Protein AF-A0A821NYC3-F1 (afdb_monomer_lite)

Radius of gyration: 19.44 Å; chains: 1; bounding box: 76×48×39 Å

pLDDT: mean 92.87, std 12.35, range [40.03, 98.94]

Sequence (214 aa):
MYFLFVLFLLPIRIHGIPVSTILDTDIGTAYDDQVALTYMLSRQDLFDLKLIICSTSNTTARAQIVAKTLSIFKRFDIPIAIGRYINDSNHVYEYRWAEDYSLEKFNNDGGVILLDGEQALFNEMKKASAENIYHYIQIGPATSLGHVLQKQPSLSLYIRVFAMAGSLYNGYENSSTPSKEYNVEYDIQSAQTMFSSDWIHFSLAPLDCTNFMQ

Foldseek 3Di:
DDDDDDDPPDPPPPQPQAAAEEEEDQAQLDCLRVVVLLVLLVPNSHHPQAEYEHDEAQLQLVLLVVLVSCVVSVNLVYEYERDDHDHDPRDSNCSVVRVVGHPVNSVVSVHHYHDHRLVVVLVSLVPFDPVHAYEYEAEAAQVSVLVNCVVPLCSQARYAYEHADFFDQADAPRRRHGDHTHSCVVDVNSVVSVVPGDHPHYHYDYCVNCRVPD

Secondary structure (DSSP, 8-state):
--------------PPPPEEEEEEE-TTSSSHHHHHHHHHHH-TTTEEEEEEEE-SSSHHHHHHHHHHHHHHHT-TTS-EEE------S---TTHHHHTTS-HHHHHHTT--EES-HHHHHHHHHTT-BTTBPEEEEE-S-THHHHHHHHH-GGGGGGEEEEE----SS--STT-SS----HHHHTTHHHHHHHHTS--SEEEE--HHHHTTT-

Structure (mmCIF, N/CA/C/O backbone):
data_AF-A0A821NYC3-F1
#
_entry.id   AF-A0A821NYC3-F1
#
loop_
_atom_site.group_PDB
_atom_site.id
_atom_site.type_symbol
_atom_site.label_atom_id
_atom_site.label_alt_id
_atom_site.label_comp_id
_atom_site.label_asym_id
_atom_site.label_entity_id
_atom_site.label_seq_id
_atom_site.pdbx_PDB_ins_code
_atom_site.Cartn_x
_atom_site.Cartn_y
_atom_site.Cartn_z
_atom_site.occupancy
_atom_site.B_iso_or_equiv
_atom_site.auth_seq_id
_atom_site.auth_comp_id
_atom_site.auth_asym_id
_atom_site.auth_atom_id
_atom_site.pdbx_PDB_model_num
ATOM 1 N N . MET A 1 1 ? -59.109 -29.894 4.040 1.00 42.38 1 MET A N 1
ATOM 2 C CA . MET A 1 1 ? -58.455 -28.570 3.988 1.00 42.38 1 MET A CA 1
ATOM 3 C C . MET A 1 1 ? -56.960 -28.803 4.174 1.00 42.38 1 MET A C 1
ATOM 5 O O . MET A 1 1 ? -56.535 -29.006 5.300 1.00 42.38 1 MET A O 1
ATOM 9 N N . TYR A 1 2 ? -56.197 -28.933 3.084 1.00 40.03 2 TYR A N 1
ATOM 10 C CA . TYR A 1 2 ? -54.752 -29.203 3.138 1.00 40.03 2 TYR A CA 1
ATOM 11 C C . TYR A 1 2 ? -53.992 -27.882 3.001 1.00 40.03 2 TYR A C 1
ATOM 13 O O . TYR A 1 2 ? -54.092 -27.219 1.972 1.00 40.03 2 TYR A O 1
ATOM 21 N N . PHE A 1 3 ? -53.269 -27.494 4.051 1.00 47.75 3 PHE A N 1
ATOM 22 C CA . PHE A 1 3 ? -52.331 -26.374 4.018 1.00 47.75 3 PHE A CA 1
ATOM 23 C C . PHE A 1 3 ? -51.017 -26.855 3.395 1.00 47.75 3 PHE A C 1
ATOM 25 O O . PHE A 1 3 ? -50.346 -27.724 3.950 1.00 47.75 3 PHE A O 1
ATOM 32 N N . LEU A 1 4 ? -50.664 -26.304 2.235 1.00 50.09 4 LEU A N 1
ATOM 33 C CA . LEU A 1 4 ? -49.372 -26.526 1.595 1.00 50.09 4 LEU A CA 1
ATOM 34 C C . LEU A 1 4 ? -48.353 -25.571 2.239 1.00 50.09 4 LEU A C 1
ATOM 36 O O . LEU A 1 4 ? -48.408 -24.363 2.023 1.00 50.09 4 LEU A O 1
ATOM 40 N N . PHE A 1 5 ? -47.446 -26.102 3.059 1.00 48.75 5 PHE A N 1
ATOM 41 C CA . PHE A 1 5 ? -46.310 -25.346 3.589 1.00 48.75 5 PHE A CA 1
ATOM 42 C C . PHE A 1 5 ? -45.229 -25.274 2.505 1.00 48.75 5 PHE A C 1
ATOM 44 O O . PHE A 1 5 ? -44.544 -26.258 2.232 1.00 48.75 5 PHE A O 1
ATOM 51 N N . VAL A 1 6 ? -45.091 -24.118 1.858 1.00 53.75 6 VAL A N 1
ATOM 52 C CA . VAL A 1 6 ? -43.979 -23.854 0.937 1.00 53.75 6 VAL A CA 1
ATOM 53 C C . VAL A 1 6 ? -42.787 -23.399 1.775 1.00 53.75 6 VAL A C 1
ATOM 55 O O . VAL A 1 6 ? -42.750 -22.265 2.251 1.00 53.75 6 VAL A O 1
ATOM 58 N N . LEU A 1 7 ? -41.818 -24.293 1.986 1.00 50.31 7 LEU A N 1
ATOM 59 C CA . LEU A 1 7 ? -40.513 -23.917 2.525 1.00 50.31 7 LEU A CA 1
ATOM 60 C C . LEU A 1 7 ? -39.760 -23.110 1.458 1.00 50.31 7 LEU A C 1
ATOM 62 O O . LEU A 1 7 ? -39.297 -23.660 0.460 1.00 50.31 7 LEU A O 1
ATOM 66 N N . PHE A 1 8 ? -39.614 -21.805 1.680 1.00 53.78 8 PHE A N 1
ATOM 67 C CA . PHE A 1 8 ? -38.639 -20.998 0.955 1.00 53.78 8 PHE A CA 1
ATOM 68 C C . PHE A 1 8 ? -37.237 -21.373 1.444 1.00 53.78 8 PHE A C 1
ATOM 70 O O . PHE A 1 8 ? -36.788 -20.927 2.498 1.00 53.78 8 PHE A O 1
ATOM 77 N N . LEU A 1 9 ? -36.538 -22.209 0.676 1.00 55.59 9 LEU A N 1
ATOM 78 C CA . LEU A 1 9 ? -35.095 -22.387 0.808 1.00 55.59 9 LEU A CA 1
ATOM 79 C C . LEU A 1 9 ? -34.414 -21.108 0.305 1.00 55.59 9 LEU A C 1
ATOM 81 O O . LEU A 1 9 ? -34.134 -20.963 -0.884 1.00 55.59 9 LEU A O 1
ATOM 85 N N . LEU A 1 10 ? -34.185 -20.154 1.208 1.00 54.81 10 LEU A N 1
ATOM 86 C CA . LEU A 1 10 ? -33.273 -19.044 0.947 1.00 54.81 10 LEU A CA 1
ATOM 87 C C . LEU A 1 10 ? -31.861 -19.629 0.798 1.00 54.81 10 LEU A C 1
ATOM 89 O O . LEU A 1 10 ? -31.407 -20.330 1.706 1.00 54.81 10 LEU A O 1
ATOM 93 N N . PRO A 1 11 ? -31.152 -19.377 -0.315 1.00 53.50 11 PRO A N 1
ATOM 94 C CA . PRO A 1 11 ? -29.777 -19.819 -0.454 1.00 53.50 11 PRO A CA 1
ATOM 95 C C . PRO A 1 11 ? -28.932 -19.064 0.572 1.00 53.50 11 PRO A C 1
ATOM 97 O O . PRO A 1 11 ? -28.632 -17.881 0.407 1.00 53.50 11 PRO A O 1
ATOM 100 N N . ILE A 1 12 ? -28.557 -19.747 1.652 1.00 55.25 12 ILE A N 1
ATOM 101 C CA . ILE A 1 12 ? -27.579 -19.242 2.610 1.00 55.25 12 ILE A CA 1
ATOM 102 C C . ILE A 1 12 ? -26.236 -19.279 1.887 1.00 55.25 12 ILE A C 1
ATOM 104 O O . ILE A 1 12 ? -25.602 -20.328 1.775 1.00 55.25 12 ILE A O 1
ATOM 108 N N . ARG A 1 13 ? -25.807 -18.137 1.345 1.00 56.66 13 ARG A N 1
ATOM 109 C CA . ARG A 1 13 ? -24.425 -17.996 0.897 1.00 56.66 13 ARG A CA 1
ATOM 110 C C . ARG A 1 13 ? -23.547 -17.878 2.138 1.00 56.66 13 ARG A C 1
ATOM 112 O O . ARG A 1 13 ? -23.448 -16.807 2.730 1.00 56.66 13 ARG A O 1
ATOM 119 N N . ILE A 1 14 ? -22.943 -18.995 2.532 1.00 54.56 14 ILE A N 1
ATOM 120 C CA . ILE A 1 14 ? -21.866 -19.025 3.520 1.00 54.56 14 ILE A CA 1
ATOM 121 C C . ILE A 1 14 ? -20.651 -18.386 2.842 1.00 54.56 14 ILE A C 1
ATOM 123 O O . ILE A 1 14 ? -19.912 -19.056 2.126 1.00 54.56 14 ILE A O 1
ATOM 127 N N . HIS A 1 15 ? -20.487 -17.076 2.994 1.00 58.59 15 HIS A N 1
ATOM 128 C CA . HIS A 1 15 ? -19.212 -16.437 2.687 1.00 58.59 15 HIS A CA 1
ATOM 129 C C . HIS A 1 15 ? -18.315 -16.614 3.913 1.00 58.59 15 HIS A C 1
ATOM 131 O O . HIS A 1 15 ? -18.788 -16.506 5.048 1.00 58.59 15 HIS A O 1
ATOM 137 N N . GLY A 1 16 ? -17.041 -16.940 3.688 1.00 70.06 16 GLY A N 1
ATOM 138 C CA . GLY A 1 16 ? -16.049 -16.887 4.759 1.00 70.06 16 GLY A CA 1
ATOM 139 C C . GLY A 1 16 ? -15.990 -15.478 5.352 1.00 70.06 16 GLY A C 1
ATOM 140 O O . GLY A 1 16 ? -16.404 -14.514 4.710 1.00 70.06 16 GLY A O 1
ATOM 141 N N . ILE A 1 17 ? -15.495 -15.359 6.583 1.00 85.31 17 ILE A N 1
ATOM 142 C CA . ILE A 1 17 ? -15.210 -14.043 7.163 1.00 85.31 17 ILE A CA 1
ATOM 143 C C . ILE A 1 17 ? -14.191 -13.349 6.238 1.00 85.31 17 ILE A C 1
ATOM 145 O O . ILE A 1 17 ? -13.188 -13.990 5.901 1.00 85.31 17 ILE A O 1
ATOM 149 N N . PRO A 1 18 ? -14.441 -12.098 5.800 1.00 93.50 18 PRO A N 1
ATOM 150 C CA . PRO A 1 18 ? -13.490 -11.352 4.984 1.00 93.50 18 PRO A CA 1
ATOM 151 C C . PRO A 1 18 ? -12.112 -11.301 5.651 1.00 93.50 18 PRO A C 1
ATOM 153 O O . PRO A 1 18 ? -12.003 -11.229 6.875 1.00 93.50 18 PRO A O 1
ATOM 156 N N . VAL A 1 19 ? -11.047 -11.363 4.856 1.00 95.12 19 VAL A N 1
ATOM 157 C CA . VAL A 1 19 ? -9.680 -11.433 5.379 1.00 95.12 19 VAL A CA 1
ATOM 158 C C . VAL A 1 19 ? -9.156 -10.045 5.738 1.00 95.12 19 VAL A C 1
ATOM 160 O O . VAL A 1 19 ? -9.227 -9.118 4.925 1.00 95.12 19 VAL A O 1
ATOM 163 N N . SER A 1 20 ? -8.587 -9.912 6.939 1.00 98.25 20 SER A N 1
ATOM 164 C CA . SER A 1 20 ? -7.869 -8.706 7.370 1.00 98.25 20 SER A CA 1
ATOM 165 C C . SER A 1 20 ? -6.746 -8.407 6.380 1.00 98.25 20 SER A C 1
ATOM 167 O O . SER A 1 20 ? -5.838 -9.221 6.217 1.00 98.25 20 SER A O 1
ATOM 169 N N . THR A 1 21 ? -6.820 -7.269 5.692 1.00 98.69 21 THR A N 1
ATOM 170 C CA . THR A 1 21 ? -5.932 -6.954 4.567 1.00 98.69 21 THR A CA 1
ATOM 171 C C . THR A 1 21 ? -5.278 -5.587 4.727 1.00 98.69 21 THR A C 1
ATOM 173 O O . THR A 1 21 ? -5.957 -4.600 5.008 1.00 98.69 21 THR A O 1
ATOM 176 N N . ILE A 1 22 ? -3.968 -5.524 4.503 1.00 98.88 22 ILE A N 1
ATOM 177 C CA . ILE A 1 22 ? -3.210 -4.286 4.307 1.00 98.88 22 ILE A CA 1
ATOM 178 C C . ILE A 1 22 ? -2.857 -4.190 2.824 1.00 98.88 22 ILE A C 1
ATOM 180 O O . ILE A 1 22 ? -2.382 -5.166 2.244 1.00 98.88 22 ILE A O 1
ATOM 184 N N . LEU A 1 23 ? -3.092 -3.025 2.227 1.00 98.88 23 LEU A N 1
ATOM 185 C CA . LEU A 1 23 ? -2.673 -2.708 0.863 1.00 98.88 23 LEU A CA 1
ATOM 186 C C . LEU A 1 23 ? -1.481 -1.745 0.907 1.00 98.88 23 LEU A C 1
ATOM 188 O O . LEU A 1 23 ? -1.614 -0.662 1.473 1.00 98.88 23 LEU A O 1
ATOM 192 N N . ASP A 1 24 ? -0.356 -2.124 0.306 1.00 98.69 24 ASP A N 1
ATOM 193 C C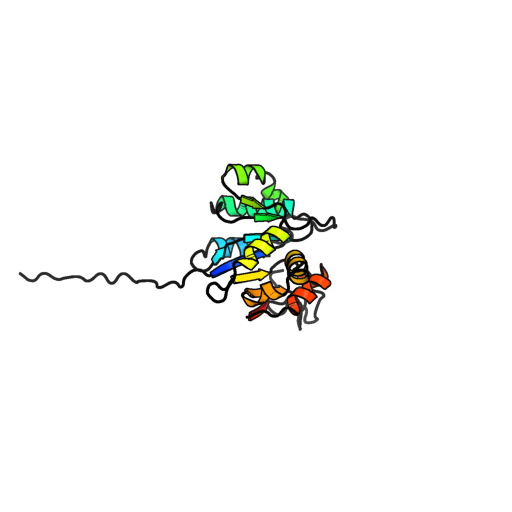A . ASP A 1 24 ? 0.814 -1.268 0.069 1.00 98.69 24 ASP A CA 1
ATOM 194 C C . ASP A 1 24 ? 0.928 -0.969 -1.425 1.00 98.69 24 ASP A C 1
ATOM 196 O O . ASP A 1 24 ? 1.073 -1.881 -2.244 1.00 98.69 24 ASP A O 1
ATOM 200 N N . THR A 1 25 ? 0.784 0.304 -1.774 1.00 98.50 25 THR A N 1
ATOM 201 C CA . THR A 1 25 ? 0.515 0.763 -3.139 1.00 98.50 25 THR A CA 1
ATOM 202 C C . THR A 1 25 ? 1.316 2.016 -3.458 1.00 98.50 25 THR A C 1
ATOM 204 O O . THR A 1 25 ? 1.479 2.898 -2.608 1.00 98.50 25 THR A O 1
ATOM 207 N N . ASP A 1 26 ? 1.774 2.126 -4.702 1.00 96.75 26 ASP A N 1
ATOM 208 C CA . ASP A 1 26 ? 2.298 3.362 -5.274 1.00 96.75 26 ASP A CA 1
ATOM 209 C C . ASP A 1 26 ? 1.339 3.901 -6.348 1.00 96.75 26 ASP A C 1
ATOM 211 O O . ASP A 1 26 ? 1.732 4.369 -7.417 1.00 96.75 26 ASP A O 1
ATOM 215 N N . ILE A 1 27 ? 0.044 3.906 -6.017 1.00 97.50 27 ILE A N 1
ATOM 216 C CA . ILE A 1 27 ? -1.033 4.378 -6.888 1.00 97.50 27 ILE A CA 1
ATOM 217 C C . ILE A 1 27 ? -0.733 5.732 -7.531 1.00 97.50 27 ILE A C 1
ATOM 219 O O . ILE A 1 27 ? -0.201 6.656 -6.903 1.00 97.50 27 ILE A O 1
ATOM 223 N N . GLY A 1 28 ? -1.111 5.859 -8.798 1.00 95.06 28 GLY A N 1
ATOM 224 C CA . GLY A 1 28 ? -1.092 7.115 -9.530 1.00 95.06 28 GLY A CA 1
ATOM 225 C C . GLY A 1 28 ? 0.068 7.305 -10.497 1.00 95.06 28 GLY A C 1
ATOM 226 O O . GLY A 1 28 ? 0.067 8.307 -11.214 1.00 95.06 28 GLY A O 1
ATOM 227 N N . THR A 1 29 ? 1.029 6.377 -10.544 1.00 91.94 29 THR A N 1
ATOM 228 C CA . THR A 1 29 ? 2.033 6.315 -11.625 1.00 91.94 29 THR A CA 1
ATOM 229 C C . THR A 1 29 ? 1.433 5.646 -12.867 1.00 91.94 29 THR A C 1
ATOM 231 O O . THR A 1 29 ? 1.532 6.170 -13.971 1.00 91.94 29 THR A O 1
ATOM 234 N N . ALA A 1 30 ? 0.766 4.513 -12.675 1.00 90.12 30 ALA A N 1
ATOM 235 C CA . ALA A 1 30 ? -0.006 3.803 -13.683 1.00 90.12 30 ALA A CA 1
ATOM 236 C C . ALA A 1 30 ? -1.378 3.422 -13.100 1.00 90.12 30 ALA A C 1
ATOM 238 O O . ALA A 1 30 ? -1.663 3.684 -11.928 1.00 90.12 30 ALA A O 1
ATOM 239 N N . TYR A 1 31 ? -2.239 2.856 -13.946 1.00 90.94 31 TYR A N 1
ATOM 240 C CA . TYR A 1 31 ? -3.651 2.616 -13.633 1.00 90.94 31 TYR A CA 1
ATOM 241 C C . TYR A 1 31 ? -3.915 1.298 -12.892 1.00 90.94 31 TYR A C 1
ATOM 243 O O . TYR A 1 31 ? -5.032 1.066 -12.420 1.00 90.94 31 TYR A O 1
ATOM 251 N N . ASP A 1 32 ? -2.930 0.409 -12.827 1.00 94.12 32 ASP A N 1
ATOM 252 C CA . ASP A 1 32 ? -3.037 -0.937 -12.270 1.00 94.12 32 ASP A CA 1
ATOM 253 C C . ASP A 1 32 ? -3.417 -0.918 -10.784 1.00 94.12 32 ASP A C 1
ATOM 255 O O . ASP A 1 32 ? -4.379 -1.586 -10.387 1.00 94.12 32 ASP A O 1
ATOM 259 N N . ASP A 1 33 ? -2.777 -0.061 -9.991 1.00 96.81 33 ASP A N 1
ATOM 260 C CA . ASP A 1 33 ? -3.077 0.111 -8.565 1.00 96.81 33 ASP A CA 1
ATOM 261 C C . ASP A 1 33 ? -4.491 0.662 -8.319 1.00 96.81 33 ASP A C 1
ATOM 263 O O . ASP A 1 33 ? -5.200 0.231 -7.401 1.00 96.81 33 ASP A O 1
ATOM 267 N N . GLN A 1 34 ? -4.958 1.570 -9.181 1.00 96.31 34 GLN A N 1
ATOM 268 C CA . GLN A 1 34 ? -6.320 2.106 -9.129 1.00 96.31 34 GLN A CA 1
ATOM 269 C C . GLN A 1 34 ? -7.360 1.017 -9.447 1.00 96.31 34 GLN A C 1
ATOM 271 O O . GLN A 1 34 ? -8.412 0.941 -8.796 1.00 96.31 34 GLN A O 1
ATOM 276 N N . VAL A 1 35 ? -7.072 0.130 -10.405 1.00 96.25 35 VAL A N 1
ATOM 277 C CA . VAL A 1 35 ? -7.916 -1.038 -10.714 1.00 96.25 35 VAL A CA 1
ATOM 278 C C . VAL A 1 35 ? -7.915 -2.037 -9.553 1.00 96.25 35 VAL A C 1
ATOM 280 O O . VAL A 1 35 ? -8.982 -2.513 -9.158 1.00 96.25 35 VAL A O 1
ATOM 283 N N . ALA A 1 36 ? -6.756 -2.317 -8.955 1.00 97.38 36 ALA A N 1
ATOM 284 C CA . ALA A 1 36 ? -6.645 -3.216 -7.810 1.00 97.38 36 ALA A CA 1
ATOM 285 C C . ALA A 1 36 ? -7.444 -2.699 -6.602 1.00 97.38 36 ALA A C 1
ATOM 287 O O . ALA A 1 36 ? -8.291 -3.421 -6.064 1.00 97.38 36 ALA A O 1
ATOM 288 N N . LEU A 1 37 ? -7.256 -1.431 -6.220 1.00 98.56 37 LEU A N 1
ATOM 289 C CA . LEU A 1 37 ? -7.978 -0.816 -5.105 1.00 98.56 37 LEU A CA 1
ATOM 290 C C . LEU A 1 37 ? -9.494 -0.826 -5.341 1.00 98.56 37 LEU A C 1
ATOM 292 O O . LEU A 1 37 ? -10.261 -1.217 -4.459 1.00 98.56 37 LEU A O 1
ATOM 296 N N . THR A 1 38 ? -9.954 -0.441 -6.534 1.00 98.06 38 THR A N 1
ATOM 297 C CA . THR A 1 38 ? -11.395 -0.436 -6.845 1.00 98.06 38 THR A CA 1
ATOM 298 C C . THR A 1 38 ? -11.999 -1.841 -6.833 1.00 98.06 38 THR A C 1
ATOM 300 O O . THR A 1 38 ? -13.105 -2.021 -6.311 1.00 98.06 38 THR A O 1
ATOM 303 N N . TYR A 1 39 ? -11.268 -2.858 -7.303 1.00 98.00 39 TYR A N 1
ATOM 304 C CA . TYR A 1 39 ? -11.681 -4.254 -7.169 1.00 98.00 39 TYR A CA 1
ATOM 305 C C . TYR A 1 39 ? -11.821 -4.661 -5.697 1.00 98.00 39 TYR A C 1
ATOM 307 O O . TYR A 1 39 ? -12.867 -5.191 -5.311 1.00 98.00 39 TYR A O 1
ATOM 315 N N . MET A 1 40 ? -10.833 -4.354 -4.853 1.00 98.31 40 MET A N 1
ATOM 316 C CA . MET A 1 40 ? -10.886 -4.671 -3.421 1.00 98.31 40 MET A CA 1
ATOM 317 C C . MET A 1 40 ? -12.068 -3.992 -2.718 1.00 98.31 40 MET A C 1
ATOM 319 O O . MET A 1 40 ? -12.794 -4.643 -1.966 1.00 98.31 40 MET A O 1
ATOM 323 N N . LEU A 1 41 ? -12.332 -2.716 -3.017 1.00 98.25 41 LEU A N 1
ATOM 324 C CA . LEU A 1 41 ? -13.468 -1.968 -2.460 1.00 98.25 41 LEU A CA 1
ATOM 325 C C . LEU A 1 41 ? -14.830 -2.526 -2.901 1.00 98.25 41 LEU A C 1
ATOM 327 O O . LEU A 1 41 ? -15.810 -2.425 -2.154 1.00 98.25 41 LEU A O 1
ATOM 331 N N . SER A 1 42 ? -14.893 -3.139 -4.087 1.00 97.38 42 SER A N 1
ATOM 332 C CA . SER A 1 42 ? -16.087 -3.831 -4.587 1.00 97.38 42 SER A CA 1
ATOM 333 C C . SER A 1 42 ? -16.296 -5.222 -3.970 1.00 97.38 42 SER A C 1
ATOM 335 O O . SER A 1 42 ? -17.406 -5.752 -4.016 1.00 97.38 42 SER A O 1
ATOM 337 N N . ARG A 1 43 ? -15.252 -5.809 -3.369 1.00 96.31 43 ARG A N 1
ATOM 338 C CA . ARG A 1 43 ? -15.228 -7.177 -2.826 1.00 96.31 43 ARG A CA 1
ATOM 339 C C . ARG A 1 43 ? -15.063 -7.197 -1.310 1.00 96.31 43 ARG A C 1
ATOM 341 O O . ARG A 1 43 ? -14.185 -7.863 -0.770 1.00 96.31 43 ARG A O 1
ATOM 348 N N . GLN A 1 44 ? -15.952 -6.497 -0.611 1.00 94.25 44 GLN A N 1
ATOM 349 C CA . GLN A 1 44 ? -15.993 -6.466 0.862 1.00 94.25 44 GLN A CA 1
ATOM 350 C C . GLN A 1 44 ? -16.364 -7.823 1.478 1.00 94.25 44 GLN A C 1
ATOM 352 O O . GLN A 1 44 ? -16.142 -8.054 2.659 1.00 94.25 44 GLN A O 1
ATOM 357 N N . ASP A 1 45 ? -16.914 -8.734 0.672 1.00 94.38 45 ASP A N 1
ATOM 358 C CA . ASP A 1 45 ? -17.107 -10.140 1.025 1.00 94.38 45 ASP A CA 1
ATOM 359 C C . ASP A 1 45 ? -15.786 -10.924 1.098 1.00 94.38 45 ASP A C 1
ATOM 361 O O . ASP A 1 45 ? -15.752 -11.998 1.693 1.00 94.38 45 ASP A O 1
ATOM 365 N N . LEU A 1 46 ? -14.710 -10.402 0.499 1.00 95.25 46 LEU A N 1
ATOM 366 C CA . LEU A 1 46 ? -13.374 -10.991 0.538 1.00 95.25 46 LEU A CA 1
ATOM 367 C C . LEU A 1 46 ? -12.405 -10.184 1.392 1.00 95.25 46 LEU A C 1
ATOM 369 O O . LEU A 1 46 ? -11.670 -10.781 2.168 1.00 95.25 46 LEU A O 1
ATOM 373 N N . PHE A 1 47 ? -12.381 -8.859 1.246 1.00 97.38 47 PHE A N 1
ATOM 374 C CA . PHE A 1 47 ? -11.355 -8.008 1.843 1.00 97.38 47 PHE A CA 1
ATOM 375 C C . PHE A 1 47 ? -11.923 -7.142 2.962 1.00 97.38 47 PHE A C 1
ATOM 377 O O . PHE A 1 47 ? -12.763 -6.268 2.739 1.00 97.38 47 PHE A O 1
ATOM 384 N N . ASP A 1 48 ? -11.382 -7.333 4.159 1.00 97.94 48 ASP A N 1
ATOM 385 C CA . ASP A 1 48 ? -11.509 -6.404 5.274 1.00 97.94 48 ASP A CA 1
ATOM 386 C C . ASP A 1 48 ? -10.265 -5.509 5.292 1.00 97.94 48 ASP A C 1
ATOM 388 O O . ASP A 1 48 ? -9.253 -5.826 5.920 1.00 97.94 48 ASP A O 1
ATOM 392 N N . LEU A 1 49 ? -10.304 -4.430 4.507 1.00 98.56 49 LEU A N 1
ATOM 393 C CA . LEU A 1 49 ? -9.207 -3.469 4.396 1.00 98.56 49 LEU A CA 1
ATOM 394 C C . LEU A 1 49 ? -8.983 -2.749 5.732 1.00 98.56 49 LEU A C 1
ATOM 396 O O . LEU A 1 49 ? -9.790 -1.919 6.145 1.00 98.56 49 LEU A O 1
ATOM 400 N N . LYS A 1 50 ? -7.861 -3.058 6.384 1.00 98.75 50 LYS A N 1
ATOM 401 C CA . LYS A 1 50 ? -7.460 -2.502 7.681 1.00 98.75 50 LYS A CA 1
ATOM 402 C C . LYS A 1 50 ? -6.608 -1.247 7.568 1.00 98.75 50 LYS A C 1
ATOM 404 O O . LYS A 1 50 ? -6.638 -0.411 8.465 1.00 98.75 50 LYS A O 1
ATOM 409 N N . LEU A 1 51 ? -5.838 -1.141 6.489 1.00 98.88 51 LEU A N 1
ATOM 410 C CA . LEU A 1 51 ? -4.943 -0.024 6.215 1.00 98.88 51 LEU A CA 1
ATOM 411 C C . LEU A 1 51 ? -4.595 -0.002 4.725 1.00 98.88 51 LEU A C 1
ATOM 413 O O . LEU A 1 51 ? -4.329 -1.052 4.138 1.00 98.88 51 LEU A O 1
ATOM 417 N N . ILE A 1 52 ? -4.546 1.193 4.142 1.00 98.94 52 ILE A N 1
ATOM 418 C CA . ILE A 1 52 ? -3.895 1.431 2.851 1.00 98.94 52 ILE A CA 1
ATOM 419 C C . ILE A 1 52 ? -2.676 2.305 3.118 1.00 98.94 52 ILE A C 1
ATOM 421 O O . ILE A 1 52 ? -2.828 3.417 3.621 1.00 98.94 52 ILE A O 1
ATOM 425 N N . ILE A 1 53 ? -1.478 1.821 2.808 1.00 98.75 53 ILE A N 1
ATOM 426 C CA . ILE A 1 53 ? -0.248 2.607 2.881 1.00 98.75 53 ILE A CA 1
ATOM 427 C C . ILE A 1 53 ? 0.188 3.025 1.479 1.00 98.75 53 ILE A C 1
ATOM 429 O O . ILE A 1 53 ? 0.291 2.204 0.574 1.00 98.75 53 ILE A O 1
ATOM 433 N N . CYS A 1 54 ? 0.408 4.328 1.311 1.00 98.31 54 CYS A N 1
ATOM 434 C CA . CYS A 1 54 ? 0.925 4.910 0.079 1.00 98.31 54 CYS A CA 1
ATOM 435 C C . CYS A 1 54 ? 2.447 4.997 0.167 1.00 98.31 54 CYS A C 1
ATOM 437 O O . CYS A 1 54 ? 2.968 5.740 1.006 1.00 98.31 54 CYS A O 1
ATOM 439 N N . SER A 1 55 ? 3.144 4.273 -0.698 1.00 93.75 55 SER A N 1
ATOM 440 C CA . SER A 1 55 ? 4.603 4.192 -0.719 1.00 93.75 55 SER A CA 1
ATOM 441 C C . SER A 1 55 ? 5.197 4.966 -1.900 1.00 93.75 55 SER A C 1
ATOM 443 O O . SER A 1 55 ? 4.536 5.179 -2.913 1.00 93.75 55 SER A O 1
ATOM 445 N N . THR A 1 56 ? 6.451 5.395 -1.709 1.00 92.56 56 THR A N 1
ATOM 446 C CA . THR A 1 56 ? 7.367 5.994 -2.699 1.00 92.56 56 THR A CA 1
ATOM 447 C C . THR A 1 56 ? 6.944 7.299 -3.385 1.00 92.56 56 THR A C 1
ATOM 449 O O . THR A 1 56 ? 5.776 7.690 -3.430 1.00 92.56 56 THR A O 1
ATOM 452 N N . SER A 1 57 ? 7.944 8.013 -3.913 1.00 94.06 57 SER A N 1
ATOM 453 C CA . SER A 1 57 ? 7.785 9.299 -4.606 1.00 94.06 57 SER A CA 1
ATOM 454 C C . SER A 1 57 ? 6.938 10.305 -3.793 1.00 94.06 57 SER A C 1
ATOM 456 O O . SER A 1 57 ? 7.150 10.478 -2.587 1.00 94.06 57 SER A O 1
ATOM 458 N N . ASN A 1 58 ? 5.962 10.976 -4.417 1.00 96.44 58 ASN A N 1
ATOM 459 C CA . ASN A 1 58 ? 5.059 11.909 -3.741 1.00 96.44 58 ASN A CA 1
ATOM 460 C C . ASN A 1 58 ? 3.892 11.188 -3.040 1.00 96.44 58 ASN A C 1
ATOM 462 O O . ASN A 1 58 ? 2.752 11.216 -3.506 1.00 96.44 58 ASN A O 1
ATOM 466 N N . THR A 1 59 ? 4.170 10.578 -1.889 1.00 97.19 59 THR A N 1
ATOM 467 C CA . THR A 1 59 ? 3.189 9.808 -1.102 1.00 97.19 59 THR A CA 1
ATOM 468 C C . THR A 1 59 ? 1.965 10.616 -0.664 1.00 97.19 59 THR A C 1
ATOM 470 O O . THR A 1 59 ? 0.879 10.052 -0.548 1.00 97.19 59 THR A O 1
ATOM 473 N N . THR A 1 60 ? 2.085 11.935 -0.484 1.00 97.12 60 THR A N 1
ATOM 474 C CA . THR A 1 60 ? 0.940 12.816 -0.196 1.00 97.12 60 THR A CA 1
ATOM 475 C C . THR A 1 60 ? -0.027 12.882 -1.379 1.00 97.12 60 THR A C 1
ATOM 477 O O . THR A 1 60 ? -1.235 12.740 -1.191 1.00 97.12 60 THR A O 1
ATOM 480 N N . ALA A 1 61 ? 0.489 13.047 -2.601 1.00 97.38 61 ALA A N 1
ATOM 481 C CA . ALA A 1 61 ? -0.330 13.036 -3.812 1.00 97.38 61 ALA A CA 1
ATOM 482 C C . ALA A 1 61 ? -0.993 11.666 -4.028 1.00 97.38 61 ALA A C 1
ATOM 484 O O . ALA A 1 61 ? -2.184 11.602 -4.332 1.00 97.38 61 ALA A O 1
ATOM 485 N N . ARG A 1 62 ? -0.256 10.571 -3.790 1.00 98.00 62 ARG A N 1
ATOM 486 C CA . ARG A 1 62 ? -0.803 9.203 -3.833 1.00 98.00 62 ARG A CA 1
A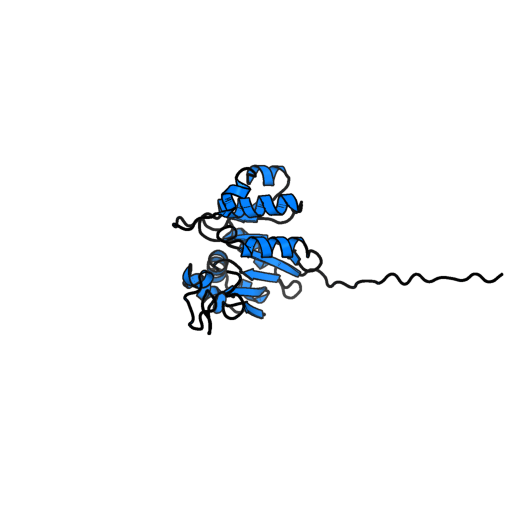TOM 487 C C . ARG A 1 62 ? -1.935 9.010 -2.821 1.00 98.00 62 ARG A C 1
ATOM 489 O O . ARG A 1 62 ? -3.013 8.539 -3.173 1.00 98.00 62 ARG A O 1
ATOM 496 N N . ALA A 1 63 ? -1.747 9.484 -1.589 1.00 98.50 63 ALA A N 1
ATOM 497 C CA . ALA A 1 63 ? -2.779 9.448 -0.558 1.00 98.50 63 ALA A CA 1
ATOM 498 C C . ALA A 1 63 ? -4.034 10.244 -0.948 1.00 98.50 63 ALA A C 1
ATOM 500 O O . ALA A 1 63 ? -5.137 9.828 -0.601 1.00 98.50 63 ALA A O 1
ATOM 501 N N . GLN A 1 64 ? -3.908 11.350 -1.693 1.00 98.56 64 GLN A N 1
ATOM 502 C CA . GLN A 1 64 ? -5.071 12.088 -2.210 1.00 98.56 64 GLN A CA 1
ATOM 503 C C . GLN A 1 64 ? -5.859 11.282 -3.245 1.00 98.56 64 GLN A C 1
ATOM 505 O O . GLN A 1 64 ? -7.090 11.314 -3.229 1.00 98.56 64 GLN A O 1
ATOM 510 N N . ILE A 1 65 ? -5.178 10.512 -4.096 1.00 98.69 65 ILE A N 1
ATOM 511 C CA . ILE A 1 65 ? -5.828 9.608 -5.057 1.00 98.69 65 ILE A CA 1
ATOM 512 C C . ILE A 1 65 ? -6.593 8.505 -4.318 1.00 98.69 65 ILE A C 1
ATOM 514 O O . ILE A 1 65 ? -7.773 8.271 -4.608 1.00 98.69 65 ILE A O 1
ATOM 518 N N . VAL A 1 66 ? -5.976 7.890 -3.300 1.00 98.75 66 VAL A N 1
ATOM 519 C CA . VAL A 1 66 ? -6.659 6.921 -2.425 1.00 98.75 66 VAL A CA 1
ATOM 520 C C . VAL A 1 66 ? -7.860 7.570 -1.740 1.00 98.75 66 VAL A C 1
ATOM 522 O O . VAL A 1 66 ? -8.957 7.018 -1.787 1.00 98.75 66 VAL A O 1
ATOM 525 N N . ALA A 1 67 ? -7.698 8.759 -1.158 1.00 98.81 67 ALA A N 1
ATOM 526 C CA . ALA A 1 67 ? -8.762 9.474 -0.459 1.00 98.81 67 ALA A CA 1
ATOM 527 C C . ALA A 1 67 ? -9.959 9.764 -1.372 1.00 98.81 67 ALA A C 1
ATOM 529 O O . ALA A 1 67 ? -11.102 9.465 -1.011 1.00 98.81 67 ALA A O 1
ATOM 530 N N . LYS A 1 68 ? -9.711 10.279 -2.584 1.00 98.69 68 LYS A N 1
ATOM 531 C CA . LYS A 1 68 ? -10.775 10.515 -3.566 1.00 98.69 68 LYS A CA 1
ATOM 532 C C . LYS A 1 68 ? -11.455 9.207 -3.963 1.00 98.69 68 LYS A C 1
ATOM 534 O O . LYS A 1 68 ? -12.685 9.156 -3.999 1.00 98.69 68 LYS A O 1
ATOM 539 N N . THR A 1 69 ? -10.692 8.136 -4.170 1.00 98.69 69 THR A N 1
ATOM 540 C CA . THR A 1 69 ? -11.235 6.803 -4.468 1.00 98.69 69 THR A CA 1
ATOM 541 C C . THR A 1 69 ? -12.131 6.287 -3.340 1.00 98.69 69 THR A C 1
ATOM 543 O O . THR A 1 69 ? -13.282 5.930 -3.589 1.00 98.69 69 THR A O 1
ATOM 546 N N . LEU A 1 70 ? -11.666 6.309 -2.088 1.00 98.75 70 LEU A N 1
ATOM 547 C CA . LEU A 1 70 ? -12.451 5.882 -0.925 1.00 98.75 70 LEU A CA 1
ATOM 548 C C . LEU A 1 70 ? -13.732 6.704 -0.752 1.00 98.75 70 LEU A C 1
ATOM 550 O O . LEU A 1 70 ? -14.772 6.140 -0.405 1.00 98.75 70 LEU A O 1
ATOM 554 N N . SER A 1 71 ? -13.685 8.008 -1.044 1.00 98.50 71 SER A N 1
ATOM 555 C CA . SER A 1 71 ? -14.852 8.895 -0.957 1.00 98.50 71 SER A CA 1
ATOM 556 C C . SER A 1 71 ? -15.993 8.461 -1.888 1.00 98.50 71 SER A C 1
ATOM 558 O O . SER A 1 71 ? -17.160 8.484 -1.492 1.00 98.50 71 SER A O 1
ATOM 560 N N . ILE A 1 72 ? -15.666 7.970 -3.091 1.00 98.12 72 ILE A N 1
ATOM 561 C CA . ILE A 1 72 ? -16.642 7.479 -4.076 1.00 98.12 72 ILE A CA 1
ATOM 562 C C . ILE A 1 72 ? -17.360 6.235 -3.542 1.00 98.12 72 ILE A C 1
ATOM 564 O O . ILE A 1 72 ? -18.578 6.109 -3.677 1.00 98.12 72 ILE A O 1
ATOM 568 N N . PHE A 1 73 ? -16.620 5.345 -2.876 1.00 98.12 73 PHE A N 1
ATOM 569 C CA . PHE A 1 73 ? -17.159 4.139 -2.241 1.00 98.12 73 PHE A CA 1
ATOM 570 C C . PHE A 1 73 ? -17.722 4.392 -0.833 1.00 98.12 73 PHE A C 1
ATOM 572 O O . PHE A 1 73 ? -18.250 3.466 -0.217 1.00 98.12 73 PHE A O 1
ATOM 579 N N . LYS A 1 74 ? -17.634 5.629 -0.322 1.00 97.56 74 LYS A N 1
ATOM 580 C CA . LYS A 1 74 ? -18.010 6.024 1.047 1.00 97.56 74 LYS A CA 1
ATOM 581 C C . LYS A 1 74 ? -17.318 5.191 2.137 1.00 97.56 74 LYS A C 1
ATOM 583 O O . LYS A 1 74 ? -17.907 4.928 3.182 1.00 97.56 74 LYS A O 1
ATOM 588 N N . ARG A 1 75 ? -16.072 4.773 1.894 1.00 97.94 75 ARG A N 1
ATOM 589 C CA . ARG A 1 75 ? -15.257 3.956 2.811 1.00 97.94 75 ARG A CA 1
ATOM 590 C C . ARG A 1 75 ? -14.290 4.812 3.628 1.00 97.94 75 ARG A C 1
ATOM 592 O O . ARG A 1 75 ? -13.076 4.664 3.545 1.00 97.94 75 ARG A O 1
ATOM 599 N N . PHE A 1 76 ? -14.849 5.733 4.406 1.00 98.19 76 PHE A N 1
ATOM 600 C CA . PHE A 1 76 ? -14.095 6.614 5.310 1.00 98.19 76 PHE A CA 1
ATOM 601 C C . PHE A 1 76 ? -13.529 5.876 6.535 1.00 98.19 76 PHE A C 1
ATOM 603 O O . PHE A 1 76 ? -12.652 6.382 7.225 1.00 98.19 76 PHE A O 1
ATOM 610 N N . ASP A 1 77 ? -14.018 4.663 6.788 1.00 97.62 77 ASP A N 1
ATOM 611 C CA . ASP A 1 77 ? -13.572 3.775 7.856 1.00 97.62 77 ASP A CA 1
ATOM 612 C C . ASP A 1 77 ? -12.184 3.165 7.612 1.00 97.62 77 ASP A C 1
ATOM 614 O O . ASP A 1 77 ? -11.565 2.697 8.566 1.00 97.62 77 ASP A O 1
ATOM 618 N N . ILE A 1 78 ? -11.689 3.172 6.367 1.00 98.69 78 ILE A N 1
ATOM 619 C CA . ILE A 1 78 ? -10.372 2.633 6.012 1.00 98.69 78 ILE A CA 1
ATOM 620 C C . ILE A 1 78 ? -9.310 3.726 6.220 1.00 98.69 78 ILE A C 1
ATOM 622 O O . ILE A 1 78 ? -9.336 4.735 5.507 1.00 98.69 78 ILE A O 1
ATOM 626 N N . PRO A 1 79 ? -8.346 3.549 7.143 1.00 98.81 79 PRO A N 1
ATOM 627 C CA . PRO A 1 79 ? -7.271 4.513 7.336 1.00 98.81 79 PRO A CA 1
ATOM 628 C C . PRO A 1 79 ? -6.305 4.543 6.145 1.00 98.81 79 PRO A C 1
ATOM 630 O O . PRO A 1 79 ? -5.925 3.495 5.612 1.00 98.81 79 PRO A O 1
ATOM 633 N N . ILE A 1 80 ? -5.850 5.745 5.785 1.00 98.88 80 ILE A N 1
ATOM 634 C CA . ILE A 1 80 ? -4.792 5.964 4.792 1.00 98.88 80 ILE A CA 1
ATOM 635 C C . ILE A 1 80 ? -3.511 6.363 5.522 1.00 98.88 80 ILE A C 1
ATOM 637 O O . ILE A 1 80 ? -3.469 7.382 6.212 1.00 98.88 80 ILE A O 1
ATOM 641 N N . ALA A 1 81 ? -2.455 5.578 5.353 1.00 98.81 81 ALA A N 1
ATOM 642 C CA . ALA A 1 81 ? -1.112 5.877 5.822 1.00 98.81 81 ALA A CA 1
ATOM 643 C C . ALA A 1 81 ? -0.285 6.544 4.719 1.00 98.81 81 ALA A C 1
ATOM 645 O O . ALA A 1 81 ? -0.162 6.018 3.613 1.00 98.81 81 ALA A O 1
ATOM 646 N N . ILE A 1 82 ? 0.323 7.684 5.039 1.00 98.50 82 ILE A N 1
ATOM 647 C CA . ILE A 1 82 ? 1.244 8.388 4.147 1.00 98.50 82 ILE A CA 1
ATOM 648 C C . ILE A 1 82 ? 2.658 7.891 4.441 1.00 98.50 82 ILE A C 1
ATOM 650 O O . ILE A 1 82 ? 3.227 8.198 5.489 1.00 98.50 82 ILE A O 1
ATOM 654 N N . GLY A 1 83 ? 3.220 7.094 3.534 1.00 97.06 83 GLY A N 1
ATOM 655 C CA . GLY A 1 83 ? 4.608 6.653 3.616 1.00 97.06 83 GLY A CA 1
ATOM 656 C C . GLY A 1 83 ? 5.595 7.807 3.437 1.00 97.06 83 GLY A C 1
ATOM 657 O O . GLY A 1 83 ? 5.227 8.961 3.194 1.00 97.06 83 GLY A O 1
ATOM 658 N N . ARG A 1 84 ? 6.889 7.501 3.535 1.00 94.88 84 ARG A N 1
ATOM 659 C CA . ARG A 1 84 ? 7.946 8.502 3.367 1.00 94.88 84 ARG A CA 1
ATOM 660 C C . ARG A 1 84 ? 7.893 9.130 1.970 1.00 94.88 84 ARG A C 1
ATOM 662 O O . ARG A 1 84 ? 7.980 8.425 0.971 1.00 94.88 84 ARG A O 1
ATOM 669 N N . TYR A 1 85 ? 7.860 10.460 1.925 1.00 93.44 85 TYR A N 1
ATOM 670 C CA . TYR A 1 85 ? 8.060 11.212 0.689 1.00 93.44 85 TYR A CA 1
ATOM 671 C C . TYR A 1 85 ? 9.497 11.030 0.187 1.00 93.44 85 TYR A C 1
ATOM 673 O O . TYR A 1 85 ? 10.455 11.281 0.926 1.00 93.44 85 TYR A O 1
ATOM 681 N N . ILE A 1 86 ? 9.647 10.647 -1.077 1.00 89.88 86 ILE A N 1
ATOM 682 C CA . ILE A 1 86 ? 10.934 10.559 -1.766 1.00 89.88 86 ILE A CA 1
ATOM 683 C C . ILE A 1 86 ? 10.902 11.569 -2.908 1.00 89.88 86 ILE A C 1
ATOM 685 O O . ILE A 1 86 ? 10.038 11.515 -3.776 1.00 89.88 86 ILE A O 1
ATOM 689 N N . ASN A 1 87 ? 11.828 12.529 -2.887 1.00 86.50 87 ASN A N 1
ATOM 690 C CA . ASN A 1 87 ? 11.917 13.529 -3.945 1.00 86.50 87 ASN A CA 1
ATOM 691 C C . ASN A 1 87 ? 12.680 12.957 -5.143 1.00 86.50 87 ASN A C 1
ATOM 693 O O . ASN A 1 87 ? 13.897 13.120 -5.236 1.00 86.50 87 ASN A O 1
ATOM 697 N N . ASP A 1 88 ? 11.971 12.270 -6.028 1.00 86.62 88 ASP A N 1
ATOM 698 C CA . ASP A 1 88 ? 12.496 11.745 -7.283 1.00 86.62 88 ASP A CA 1
ATOM 699 C C . ASP A 1 88 ? 11.823 12.425 -8.490 1.00 86.62 88 ASP A C 1
ATOM 701 O O . ASP A 1 88 ? 11.036 13.363 -8.356 1.00 86.62 88 ASP A O 1
ATOM 705 N N . SER A 1 89 ? 12.186 11.994 -9.698 1.00 80.69 89 SER A N 1
ATOM 706 C CA . SER A 1 89 ? 11.577 12.475 -10.940 1.00 80.69 89 SER A CA 1
ATOM 707 C C . SER A 1 89 ? 10.315 11.701 -11.340 1.00 80.69 89 SER A C 1
ATOM 709 O O . SER A 1 89 ? 9.828 11.897 -12.458 1.00 80.69 89 SER A O 1
ATOM 711 N N . ASN A 1 90 ? 9.804 10.796 -10.497 1.00 82.12 90 ASN A N 1
ATOM 712 C CA . ASN A 1 90 ? 8.625 10.012 -10.843 1.00 82.12 90 ASN A CA 1
ATOM 713 C C . ASN A 1 90 ? 7.374 10.874 -10.726 1.00 82.12 90 ASN A C 1
ATOM 715 O O . ASN A 1 90 ? 7.143 11.595 -9.755 1.00 82.12 90 ASN A O 1
ATOM 719 N N . HIS A 1 91 ? 6.556 10.800 -11.768 1.00 85.38 91 HIS A N 1
ATOM 720 C CA . HIS A 1 91 ? 5.350 11.595 -11.876 1.00 85.38 91 HIS A CA 1
ATOM 721 C C . HIS A 1 91 ? 4.160 10.787 -11.365 1.00 85.38 91 HIS A C 1
ATOM 723 O O . HIS A 1 91 ? 3.963 9.640 -11.755 1.00 85.38 91 HIS A O 1
ATOM 729 N N . VAL A 1 92 ? 3.330 11.417 -10.537 1.00 92.00 92 VAL A N 1
ATOM 730 C CA . VAL A 1 92 ? 2.035 10.869 -10.120 1.00 92.00 92 VAL A CA 1
ATOM 731 C C . VAL A 1 92 ? 0.975 11.399 -11.090 1.00 92.00 92 VAL A C 1
ATOM 733 O O . VAL A 1 92 ? 0.298 12.386 -10.807 1.00 92.00 92 VAL A O 1
ATOM 736 N N . TYR A 1 93 ? 0.893 10.818 -12.289 1.00 92.75 93 TYR A N 1
ATOM 737 C CA . TYR A 1 93 ? 0.042 11.308 -13.383 1.00 92.75 93 TYR A CA 1
ATOM 738 C C . TYR A 1 93 ? -1.441 11.396 -13.007 1.00 92.75 93 TYR A C 1
ATOM 740 O O . TYR A 1 93 ? -2.125 12.345 -13.404 1.00 92.75 93 TYR A O 1
ATOM 748 N N . GLU A 1 94 ? -1.936 10.457 -12.202 1.00 93.81 94 GLU A N 1
ATOM 749 C CA . GLU A 1 94 ? -3.342 10.438 -11.782 1.00 93.81 94 GLU A CA 1
ATOM 750 C C . GLU A 1 94 ? -3.673 11.512 -10.738 1.00 93.81 94 GLU A C 1
ATOM 752 O O . GLU A 1 94 ? -4.846 11.792 -10.493 1.00 93.81 94 GLU A O 1
ATOM 757 N N . TYR A 1 95 ? -2.671 12.187 -10.161 1.00 95.19 95 TYR A N 1
ATOM 758 C CA . TYR A 1 95 ? -2.894 13.223 -9.150 1.00 95.19 95 TYR A CA 1
ATOM 759 C C . TYR A 1 95 ? -3.808 14.342 -9.656 1.00 95.19 95 TYR A C 1
ATOM 761 O O . TYR A 1 95 ? -4.651 14.835 -8.911 1.00 95.19 95 TYR A O 1
ATOM 769 N N . ARG A 1 96 ? -3.710 14.699 -10.943 1.00 95.69 96 ARG A N 1
ATOM 770 C CA . ARG A 1 96 ? -4.578 15.714 -11.557 1.00 95.69 96 ARG A CA 1
ATOM 771 C C . ARG A 1 96 ? -6.062 15.360 -11.440 1.00 95.69 96 ARG A C 1
ATOM 773 O O . ARG A 1 96 ? -6.894 16.248 -11.325 1.00 95.69 96 ARG A O 1
ATOM 780 N N . TRP A 1 97 ? -6.414 14.074 -11.460 1.00 96.62 97 TRP A N 1
ATOM 781 C CA . TRP A 1 97 ? -7.794 13.657 -11.226 1.00 96.62 97 TRP A CA 1
ATOM 782 C C . TRP A 1 97 ? -8.215 13.870 -9.769 1.00 96.62 97 TRP A C 1
ATOM 784 O O . TRP A 1 97 ? -9.391 14.120 -9.530 1.00 96.62 97 TRP A O 1
ATOM 794 N N . ALA A 1 98 ? -7.292 13.803 -8.809 1.00 97.00 98 ALA A N 1
ATOM 795 C CA . ALA A 1 98 ? -7.560 13.945 -7.379 1.00 97.00 98 ALA A CA 1
ATOM 796 C C . ALA A 1 98 ? -7.345 15.363 -6.812 1.00 97.00 98 ALA A C 1
ATOM 798 O O . ALA A 1 98 ? -7.602 15.587 -5.630 1.00 97.00 98 ALA A O 1
ATOM 799 N N . GLU A 1 99 ? -6.902 16.323 -7.629 1.00 95.00 99 GLU A N 1
ATOM 800 C CA . GLU A 1 99 ? -6.486 17.661 -7.179 1.00 95.00 99 GLU A CA 1
ATOM 801 C C . GLU A 1 99 ? -7.597 18.466 -6.478 1.00 95.00 99 GLU A C 1
ATOM 803 O O . GLU A 1 99 ? -7.322 19.294 -5.611 1.00 95.00 99 GLU A O 1
ATOM 808 N N . ASP A 1 100 ? -8.858 18.197 -6.817 1.00 97.19 100 ASP A N 1
ATOM 809 C CA . ASP A 1 100 ? -10.055 18.836 -6.260 1.00 97.19 100 ASP A CA 1
ATOM 810 C C . ASP A 1 100 ? -10.552 18.190 -4.949 1.00 97.19 100 ASP A C 1
ATOM 812 O O . ASP A 1 100 ? -11.524 18.666 -4.353 1.00 97.19 100 ASP A O 1
ATOM 816 N N . TYR A 1 101 ? -9.901 17.122 -4.476 1.00 98.00 101 TYR A N 1
ATOM 817 C CA . TYR A 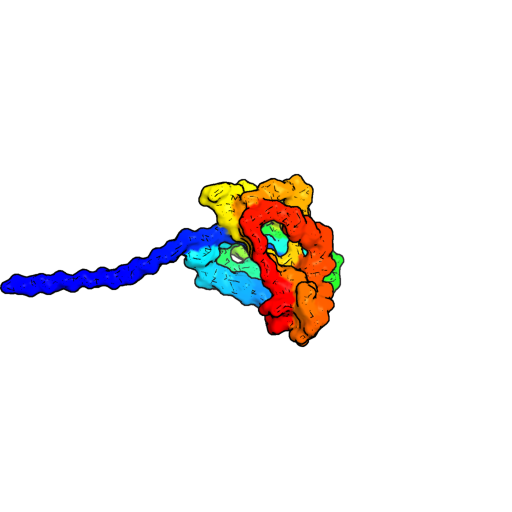1 101 ? -10.267 16.406 -3.258 1.00 98.00 101 TYR A CA 1
ATOM 818 C C . TYR A 1 101 ? -9.067 16.304 -2.308 1.00 98.00 101 TYR A C 1
ATOM 820 O O . TYR A 1 101 ? -8.227 15.406 -2.384 1.00 98.00 101 TYR A O 1
ATOM 828 N N . SER A 1 102 ? -8.962 17.274 -1.398 1.00 98.12 102 SER A N 1
ATOM 829 C CA . SER A 1 102 ? -7.853 17.347 -0.445 1.00 98.12 102 SER A CA 1
ATOM 830 C C . SER A 1 102 ? -7.953 16.296 0.668 1.00 98.12 102 SER A C 1
ATOM 832 O O . SER A 1 102 ? -9.040 15.852 1.040 1.00 98.12 102 SER A O 1
ATOM 834 N N . LEU A 1 103 ? -6.813 15.951 1.276 1.00 98.31 103 LEU A N 1
ATOM 835 C CA . LEU A 1 103 ? -6.784 15.108 2.483 1.00 98.31 103 LEU A CA 1
ATOM 836 C C . LEU A 1 103 ? -7.525 15.753 3.661 1.00 98.31 103 LEU A C 1
ATOM 838 O O . LEU A 1 103 ? -8.138 15.058 4.466 1.00 98.31 103 LEU A O 1
ATOM 842 N N . GLU A 1 104 ? -7.504 17.086 3.749 1.00 98.25 104 GLU A N 1
ATOM 843 C CA . GLU A 1 104 ? -8.308 17.832 4.720 1.00 98.25 104 GLU A CA 1
ATOM 844 C C . GLU A 1 104 ? -9.802 17.590 4.489 1.00 98.25 104 GLU A C 1
ATOM 846 O O . GLU A 1 104 ? -10.535 17.300 5.433 1.00 98.25 104 GLU A O 1
ATOM 851 N N . LYS A 1 105 ? -10.251 17.638 3.228 1.00 98.38 105 LYS A N 1
ATOM 852 C CA . LYS A 1 105 ? -11.635 17.328 2.885 1.00 98.38 105 LYS A CA 1
ATOM 853 C C . LYS A 1 105 ? -11.996 15.887 3.253 1.00 98.38 105 LYS A C 1
ATOM 855 O O . LYS A 1 105 ? -13.055 15.683 3.835 1.00 98.38 105 LYS A O 1
ATOM 860 N N . PHE A 1 106 ? -11.125 14.917 2.978 1.00 98.56 106 PHE A N 1
ATOM 861 C CA . PHE A 1 106 ? -11.347 13.523 3.378 1.00 98.56 106 PHE A CA 1
ATOM 862 C C . PHE A 1 106 ? -11.500 13.364 4.897 1.00 98.56 106 PHE A C 1
ATOM 864 O O . PHE A 1 106 ? -12.436 12.708 5.346 1.00 98.56 106 PHE A O 1
ATOM 871 N N . ASN A 1 107 ? -10.641 14.016 5.689 1.00 98.12 107 ASN A N 1
ATOM 872 C CA . ASN A 1 107 ? -10.770 14.042 7.150 1.00 98.12 107 ASN A CA 1
ATOM 873 C C . ASN A 1 107 ? -12.095 14.685 7.600 1.00 98.12 107 ASN A C 1
ATOM 875 O O . ASN A 1 107 ? -12.772 14.148 8.473 1.00 98.12 107 ASN A O 1
ATOM 879 N N . ASN A 1 108 ? -12.497 15.804 6.987 1.00 98.31 108 ASN A N 1
ATOM 880 C CA . ASN A 1 108 ? -13.771 16.471 7.288 1.00 98.31 108 ASN A CA 1
ATOM 881 C C . ASN A 1 108 ? -14.990 15.600 6.939 1.00 98.31 108 ASN A C 1
ATOM 883 O O . ASN A 1 108 ? -16.013 15.678 7.616 1.00 98.31 108 ASN A O 1
ATOM 887 N N . ASP A 1 109 ? -14.869 14.752 5.916 1.00 98.00 109 ASP A N 1
ATOM 888 C CA . ASP A 1 109 ? -15.885 13.770 5.526 1.00 98.00 109 ASP A CA 1
ATOM 889 C C . ASP A 1 109 ? -15.877 12.516 6.447 1.00 98.00 109 ASP A C 1
ATOM 891 O O . ASP A 1 109 ? -16.681 11.602 6.258 1.00 98.00 109 ASP A O 1
ATOM 895 N N . GLY A 1 110 ? -15.017 12.481 7.476 1.00 98.06 110 GLY A N 1
ATOM 896 C CA . GLY A 1 110 ? -14.937 11.424 8.494 1.00 98.06 110 GLY A CA 1
ATOM 897 C C . GLY A 1 110 ? -13.834 10.388 8.264 1.00 98.06 110 GLY A C 1
ATOM 898 O O . GLY A 1 110 ? -13.781 9.392 8.983 1.00 98.06 110 GLY A O 1
ATOM 899 N N . GLY A 1 111 ? -12.979 10.603 7.263 1.00 98.38 111 GLY A N 1
ATOM 900 C CA . GLY A 1 111 ? -11.835 9.752 6.959 1.00 98.38 111 GLY A CA 1
ATOM 901 C C . GLY A 1 111 ? -10.703 9.861 7.981 1.00 98.38 111 GLY A C 1
ATOM 902 O O . GLY A 1 111 ? -10.620 10.823 8.744 1.00 98.38 111 GLY A O 1
ATOM 903 N N . VAL A 1 112 ? -9.803 8.874 7.978 1.00 98.19 112 VAL A N 1
ATOM 904 C CA . VAL A 1 112 ? -8.619 8.851 8.850 1.00 98.19 112 VAL A CA 1
ATOM 905 C C . VAL A 1 112 ? -7.346 8.891 8.011 1.00 98.19 112 VAL A C 1
ATOM 907 O O . VAL A 1 112 ? -7.076 7.973 7.237 1.00 98.19 112 VAL A O 1
ATOM 910 N N . ILE A 1 113 ? -6.536 9.930 8.212 1.00 98.56 113 ILE A N 1
ATOM 911 C CA . ILE A 1 113 ? -5.196 10.062 7.629 1.00 98.56 113 ILE A CA 1
ATOM 912 C C . ILE A 1 113 ? -4.128 9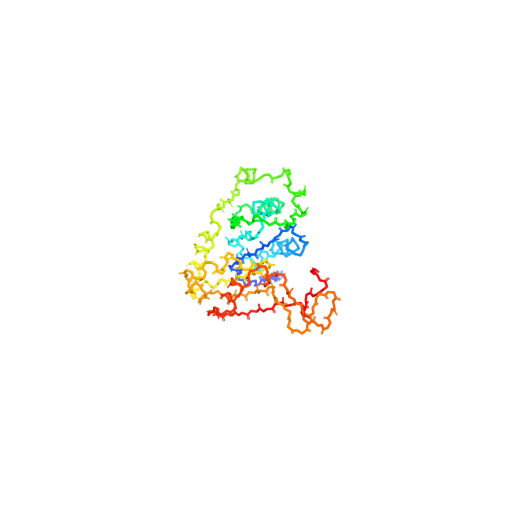.888 8.714 1.00 98.56 113 ILE A C 1
ATOM 914 O O . ILE A 1 113 ? -4.157 10.557 9.748 1.00 98.56 113 ILE A O 1
ATOM 918 N N . LEU A 1 114 ? -3.152 9.020 8.457 1.00 98.56 114 LEU A N 1
ATOM 919 C CA . LEU A 1 114 ? -2.016 8.739 9.330 1.00 98.56 114 LEU A CA 1
ATOM 920 C C . LEU A 1 114 ? -0.735 9.250 8.659 1.00 98.56 114 LEU A C 1
ATOM 922 O O . LEU A 1 114 ? -0.312 8.725 7.633 1.00 98.56 114 LEU A O 1
ATOM 926 N N . LEU A 1 115 ? -0.12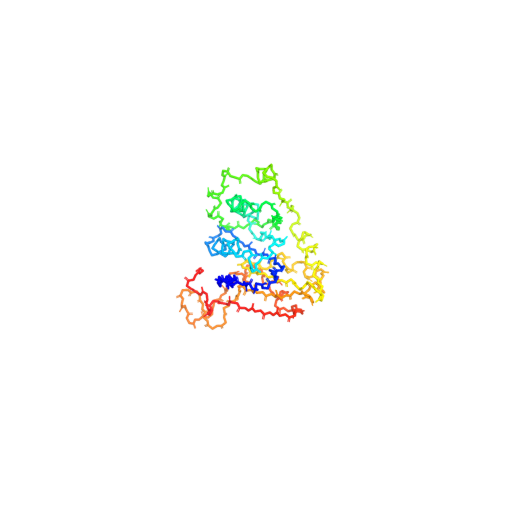9 10.292 9.231 1.00 97.38 115 LEU A N 1
ATOM 927 C CA . LEU A 1 115 ? 1.004 10.999 8.614 1.00 97.38 115 LEU A CA 1
ATOM 928 C C . LEU A 1 115 ? 2.340 10.251 8.721 1.00 97.38 115 LEU A C 1
ATOM 930 O O . LEU A 1 115 ? 3.216 10.456 7.891 1.00 97.38 115 LEU A O 1
ATOM 934 N N . ASP A 1 116 ? 2.505 9.408 9.742 1.00 97.25 116 ASP A N 1
ATOM 935 C CA . ASP A 1 116 ? 3.670 8.532 9.888 1.00 97.25 116 ASP A CA 1
ATOM 936 C C . ASP A 1 116 ? 3.303 7.130 9.391 1.00 97.25 116 ASP A C 1
ATOM 938 O O . ASP A 1 116 ? 2.833 6.280 10.155 1.00 97.25 116 ASP A O 1
ATOM 942 N N . GLY A 1 117 ? 3.442 6.918 8.081 1.00 97.94 117 GLY A N 1
ATOM 943 C CA . GLY A 1 117 ? 2.998 5.691 7.432 1.00 97.94 117 GLY A CA 1
ATOM 944 C C . GLY A 1 117 ? 3.739 4.441 7.900 1.00 97.94 117 GLY A C 1
ATOM 945 O O . GLY A 1 117 ? 3.102 3.415 8.113 1.00 97.94 117 GLY A O 1
ATOM 946 N N . GLU A 1 118 ? 5.051 4.515 8.142 1.00 98.00 118 GLU A N 1
ATOM 947 C CA . GLU A 1 118 ? 5.818 3.369 8.659 1.00 98.00 118 GLU A CA 1
ATOM 948 C C . GLU A 1 118 ? 5.376 3.002 10.082 1.00 98.00 118 GLU A C 1
ATOM 950 O O . GLU A 1 118 ? 5.201 1.822 10.395 1.00 98.00 118 GLU A O 1
ATOM 955 N N . GLN A 1 119 ? 5.145 3.994 10.948 1.00 98.56 119 GLN A N 1
ATOM 956 C CA . GLN A 1 119 ? 4.636 3.736 12.295 1.00 98.56 119 GLN A CA 1
ATOM 957 C C . GLN A 1 119 ? 3.200 3.195 12.267 1.00 98.56 119 GLN A C 1
ATOM 959 O O . GLN A 1 119 ? 2.862 2.305 13.053 1.00 98.56 119 GLN A O 1
ATOM 964 N N . ALA A 1 120 ? 2.354 3.703 11.369 1.00 98.69 120 ALA A N 1
ATOM 965 C CA . ALA A 1 120 ? 1.005 3.188 11.148 1.00 98.69 120 ALA A CA 1
ATOM 966 C C . ALA A 1 120 ? 1.027 1.730 10.669 1.00 98.69 120 ALA A C 1
ATOM 968 O O . ALA A 1 120 ? 0.313 0.895 11.225 1.00 98.69 120 ALA A O 1
ATOM 969 N N . LEU A 1 121 ? 1.897 1.415 9.707 1.00 98.75 121 LEU A N 1
ATOM 970 C CA . LEU A 1 121 ? 2.096 0.065 9.192 1.00 98.75 121 LEU A CA 1
ATOM 971 C C . LEU A 1 121 ? 2.560 -0.890 10.291 1.00 98.75 121 LEU A C 1
ATOM 973 O O . LEU A 1 121 ? 1.959 -1.945 10.477 1.00 98.75 121 LEU A O 1
ATOM 977 N N . PHE A 1 122 ? 3.567 -0.493 11.073 1.00 98.69 122 PHE A N 1
ATOM 978 C CA . PHE A 1 122 ? 4.016 -1.247 12.244 1.00 98.69 122 PHE A CA 1
ATOM 979 C C . PHE A 1 122 ? 2.858 -1.527 13.215 1.00 98.69 122 PHE A C 1
ATOM 981 O O . PHE A 1 122 ? 2.660 -2.666 13.643 1.00 98.69 122 PHE A O 1
ATOM 988 N N . ASN A 1 123 ? 2.082 -0.493 13.561 1.00 98.69 123 ASN A N 1
ATOM 989 C CA . ASN A 1 123 ? 0.977 -0.608 14.510 1.00 98.69 123 ASN A CA 1
ATOM 990 C C . ASN A 1 123 ? -0.116 -1.556 14.010 1.00 98.69 123 ASN A C 1
ATOM 992 O O . ASN A 1 123 ? -0.702 -2.275 14.819 1.00 98.69 123 ASN A O 1
ATOM 996 N N . GLU A 1 124 ? -0.396 -1.555 12.707 1.00 98.75 124 GLU A N 1
ATOM 997 C CA . GLU A 1 124 ? -1.403 -2.429 12.113 1.00 98.75 124 GLU A CA 1
ATOM 998 C C . GLU A 1 124 ? -0.903 -3.873 11.995 1.00 98.75 124 GLU A C 1
ATOM 1000 O O . GLU A 1 124 ? -1.582 -4.785 12.459 1.00 98.75 124 GLU A O 1
ATOM 1005 N N . MET A 1 125 ? 0.314 -4.093 11.483 1.00 98.50 125 MET A N 1
ATOM 1006 C CA . MET A 1 125 ? 0.919 -5.431 11.383 1.00 98.50 125 MET A CA 1
ATOM 1007 C C . MET A 1 125 ? 1.026 -6.118 12.749 1.00 98.50 125 MET A C 1
ATOM 1009 O O . MET A 1 125 ? 0.811 -7.322 12.856 1.00 98.50 125 MET A O 1
ATOM 1013 N N . LYS A 1 126 ? 1.294 -5.359 13.820 1.00 98.12 126 LYS A N 1
ATOM 1014 C CA . LYS A 1 126 ? 1.365 -5.885 15.193 1.00 98.12 126 LYS A CA 1
ATOM 1015 C C . LYS A 1 126 ? 0.037 -6.472 15.699 1.00 98.12 126 LYS A C 1
ATOM 1017 O O . LYS A 1 126 ? 0.043 -7.209 16.683 1.00 98.12 126 LYS A O 1
ATOM 1022 N N . LYS A 1 127 ? -1.096 -6.151 15.066 1.00 98.12 127 LYS A N 1
ATOM 1023 C CA . LYS A 1 127 ? -2.408 -6.721 15.414 1.00 98.12 127 LYS A CA 1
ATOM 1024 C C . LYS A 1 127 ? -2.609 -8.131 14.855 1.00 98.12 127 LYS A C 1
ATOM 1026 O O . LYS A 1 127 ? -3.543 -8.805 15.289 1.00 98.12 127 LYS A O 1
ATOM 1031 N N . ALA A 1 128 ? -1.768 -8.571 13.919 1.00 97.50 128 ALA A N 1
ATOM 1032 C CA . ALA A 1 128 ? -1.812 -9.929 13.400 1.00 97.50 128 ALA A CA 1
ATOM 1033 C C . ALA A 1 128 ? -1.372 -10.938 14.475 1.00 97.50 128 ALA A C 1
ATOM 1035 O O . ALA A 1 128 ? -0.413 -10.710 15.217 1.00 97.50 128 ALA A O 1
ATOM 1036 N N . SER A 1 129 ? -2.074 -12.066 14.552 1.00 96.88 129 SER A N 1
ATOM 1037 C CA . SER A 1 129 ? -1.780 -13.165 15.479 1.00 96.88 129 SER A CA 1
ATOM 1038 C C . SER A 1 129 ? -2.155 -14.505 14.852 1.00 96.88 129 SER A C 1
ATOM 1040 O O . SER A 1 129 ? -2.760 -14.544 13.783 1.00 96.88 129 SER A O 1
ATOM 1042 N N . ALA A 1 130 ? -1.851 -15.617 15.526 1.00 94.75 130 ALA A N 1
ATOM 1043 C CA . ALA A 1 130 ? -2.245 -16.950 15.067 1.00 94.75 130 ALA A CA 1
ATOM 1044 C C . ALA A 1 130 ? -3.771 -17.094 14.861 1.00 94.75 130 ALA A C 1
ATOM 1046 O O . ALA A 1 130 ? -4.212 -17.856 14.002 1.00 94.75 130 ALA A O 1
ATOM 1047 N N . GLU A 1 131 ? -4.572 -16.344 15.618 1.00 93.94 131 GLU A N 1
ATOM 1048 C CA . GLU A 1 131 ? -6.036 -16.318 15.551 1.00 93.94 131 GLU A CA 1
ATOM 1049 C C . GLU A 1 131 ? -6.578 -15.302 14.533 1.00 93.94 131 GLU A C 1
ATOM 1051 O O . GLU A 1 131 ? -7.758 -15.354 14.186 1.00 93.94 131 GLU A O 1
ATOM 1056 N N . ASN A 1 132 ? -5.740 -14.379 14.057 1.00 93.38 132 ASN A N 1
ATOM 1057 C CA . ASN A 1 132 ? -6.115 -13.329 13.115 1.00 93.38 132 ASN A CA 1
ATOM 1058 C C . ASN A 1 132 ? -4.966 -13.059 12.140 1.00 93.38 132 ASN A C 1
ATOM 1060 O O . ASN A 1 132 ? -4.192 -12.111 12.296 1.00 93.38 132 ASN A O 1
ATOM 1064 N N . ILE A 1 133 ? -4.852 -13.932 11.143 1.00 96.69 133 ILE A N 1
ATOM 1065 C CA . ILE A 1 133 ? -3.850 -13.820 10.087 1.00 96.69 133 ILE A CA 1
ATOM 1066 C C . ILE A 1 133 ? -4.178 -12.639 9.178 1.00 96.69 133 ILE A C 1
ATOM 1068 O O . ILE A 1 133 ? -5.295 -12.526 8.671 1.00 96.69 133 ILE A O 1
ATOM 1072 N N . TYR A 1 134 ? -3.177 -11.800 8.928 1.00 98.25 134 TYR A N 1
ATOM 1073 C CA . TYR A 1 134 ? -3.296 -10.691 7.990 1.00 98.25 134 TYR A CA 1
ATOM 1074 C C . TYR A 1 134 ? -2.795 -11.093 6.604 1.00 98.25 134 TYR A C 1
ATOM 1076 O O . TYR A 1 134 ? -1.830 -11.846 6.453 1.00 98.25 134 TYR A O 1
ATOM 1084 N N . HIS A 1 135 ? -3.450 -10.563 5.579 1.00 98.56 135 HIS A N 1
ATOM 1085 C CA . HIS A 1 135 ? -2.964 -10.565 4.209 1.00 98.56 135 HIS A CA 1
ATOM 1086 C C . HIS A 1 135 ? -2.319 -9.211 3.917 1.00 98.56 135 HIS A C 1
ATOM 1088 O O . HIS A 1 135 ? -2.904 -8.162 4.176 1.00 98.56 135 HIS A O 1
ATOM 1094 N N . TYR A 1 136 ? -1.113 -9.238 3.372 1.00 98.75 136 TYR A N 1
ATOM 1095 C CA . TYR A 1 136 ? -0.391 -8.057 2.935 1.00 98.75 136 TYR A CA 1
ATOM 1096 C C . TYR A 1 136 ? -0.279 -8.099 1.420 1.00 98.75 136 TYR A C 1
ATOM 1098 O O . TYR A 1 136 ? 0.360 -8.996 0.869 1.00 98.75 136 TYR A O 1
ATOM 1106 N N . ILE A 1 137 ? -0.938 -7.162 0.752 1.00 98.75 137 ILE A N 1
ATOM 1107 C CA . ILE A 1 137 ? -0.912 -7.038 -0.701 1.00 98.75 137 ILE A CA 1
ATOM 1108 C C . ILE A 1 137 ? 0.061 -5.915 -1.035 1.00 98.75 137 ILE A C 1
ATOM 1110 O O . ILE A 1 137 ? -0.226 -4.755 -0.754 1.00 98.75 137 ILE A O 1
ATOM 1114 N N . GLN A 1 138 ? 1.212 -6.279 -1.592 1.00 98.38 138 GLN A N 1
ATOM 1115 C CA . GLN A 1 138 ? 2.246 -5.347 -2.030 1.00 98.38 138 GLN A CA 1
ATOM 1116 C C . GLN A 1 138 ? 2.154 -5.214 -3.546 1.00 98.38 138 GLN A C 1
ATOM 1118 O O . GLN A 1 138 ? 2.410 -6.182 -4.260 1.00 98.38 138 GLN A O 1
ATOM 1123 N N . ILE A 1 139 ? 1.759 -4.037 -4.023 1.00 97.56 139 ILE A N 1
ATOM 1124 C CA . ILE A 1 139 ? 1.654 -3.724 -5.456 1.00 97.56 139 ILE A CA 1
ATOM 1125 C C . ILE A 1 139 ? 2.444 -2.476 -5.874 1.00 97.56 139 ILE A C 1
ATOM 1127 O O . ILE A 1 139 ? 2.648 -2.295 -7.062 1.00 97.56 139 ILE A O 1
ATOM 1131 N N . GLY A 1 140 ? 3.006 -1.724 -4.920 1.00 95.94 140 GLY A N 1
ATOM 1132 C CA . GLY A 1 140 ? 4.081 -0.749 -5.167 1.00 95.94 140 GLY A CA 1
ATOM 1133 C C . GLY A 1 140 ? 5.418 -1.173 -4.544 1.00 95.94 140 GLY A C 1
ATOM 1134 O O . GLY A 1 140 ? 5.471 -2.214 -3.882 1.00 95.94 140 GLY A O 1
ATOM 1135 N N . PRO A 1 141 ? 6.513 -0.402 -4.681 1.00 97.31 141 PRO A N 1
ATOM 1136 C CA . PRO A 1 141 ? 7.804 -0.791 -4.120 1.00 97.31 141 PRO A CA 1
ATOM 1137 C C . PRO A 1 141 ? 7.736 -0.991 -2.601 1.00 97.31 141 PRO A C 1
ATOM 1139 O O . PRO A 1 141 ? 7.164 -0.178 -1.875 1.00 97.31 141 PRO A O 1
ATOM 1142 N N . ALA A 1 142 ? 8.384 -2.046 -2.101 1.00 97.56 142 ALA A N 1
ATOM 1143 C CA . ALA A 1 142 ? 8.273 -2.498 -0.710 1.00 97.56 142 ALA A CA 1
ATOM 1144 C C . ALA A 1 142 ? 9.001 -1.606 0.322 1.00 97.56 142 ALA A C 1
ATOM 1146 O O . ALA A 1 142 ? 9.377 -2.092 1.387 1.00 97.56 142 ALA A O 1
ATOM 1147 N N . THR A 1 143 ? 9.246 -0.324 0.033 1.00 97.44 143 THR A N 1
ATOM 1148 C CA . THR A 1 143 ? 10.061 0.588 0.856 1.00 97.44 143 THR A CA 1
ATOM 1149 C C . THR A 1 143 ? 9.557 0.689 2.295 1.00 97.44 143 THR A C 1
ATOM 1151 O O . THR A 1 143 ? 10.319 0.489 3.243 1.00 97.44 143 THR A O 1
ATOM 1154 N N . SER A 1 144 ? 8.260 0.952 2.484 1.00 97.81 144 SER A N 1
ATOM 1155 C CA . SER A 1 144 ? 7.689 1.101 3.827 1.00 97.81 144 SER A CA 1
ATOM 1156 C C . SER A 1 144 ? 7.728 -0.226 4.597 1.00 97.81 144 SER A C 1
ATOM 1158 O O . SER A 1 144 ? 8.115 -0.260 5.769 1.00 97.81 144 SER A O 1
ATOM 1160 N N . LEU A 1 145 ? 7.391 -1.334 3.924 1.00 98.44 145 LEU A N 1
ATOM 1161 C CA . LEU A 1 145 ? 7.463 -2.681 4.488 1.00 98.44 145 LEU A CA 1
ATOM 1162 C C . LEU A 1 145 ? 8.889 -3.057 4.906 1.00 98.44 145 LEU A C 1
ATOM 1164 O O . LEU A 1 145 ? 9.107 -3.508 6.031 1.00 98.44 145 LEU A O 1
ATOM 1168 N N . GLY A 1 146 ? 9.860 -2.845 4.019 1.00 98.25 146 GLY A N 1
ATOM 1169 C CA . GLY A 1 146 ? 11.266 -3.153 4.245 1.00 98.25 146 GLY A CA 1
ATOM 1170 C C . GLY A 1 146 ? 11.816 -2.423 5.465 1.00 98.25 146 GLY A C 1
ATOM 1171 O O . GLY A 1 146 ? 12.401 -3.053 6.343 1.00 98.25 146 GLY A O 1
ATOM 1172 N N . HIS A 1 147 ? 11.557 -1.120 5.596 1.00 97.56 147 HIS A N 1
ATOM 1173 C CA . HIS A 1 147 ? 11.983 -0.356 6.772 1.00 97.56 147 HIS A CA 1
ATOM 1174 C C . HIS A 1 147 ? 11.349 -0.849 8.081 1.00 97.56 147 HIS A C 1
ATOM 1176 O O . HIS A 1 147 ? 12.025 -0.904 9.115 1.00 97.56 147 HIS A O 1
ATOM 1182 N N . VAL A 1 148 ? 10.060 -1.203 8.061 1.00 98.44 148 VAL A N 1
ATOM 1183 C CA . VAL A 1 148 ? 9.368 -1.738 9.244 1.00 98.44 148 VAL A CA 1
ATOM 1184 C C . VAL A 1 148 ? 9.959 -3.090 9.648 1.00 98.44 148 VAL A C 1
ATOM 1186 O O . VAL A 1 148 ? 10.289 -3.285 10.820 1.00 98.44 148 VAL A O 1
ATOM 1189 N N . LEU A 1 149 ? 10.170 -3.996 8.693 1.00 98.44 149 LEU A N 1
ATOM 1190 C CA . LEU A 1 149 ? 10.718 -5.329 8.955 1.00 98.44 149 LEU A CA 1
ATOM 1191 C C . LEU A 1 149 ? 12.191 -5.304 9.358 1.00 98.44 149 LEU A C 1
ATOM 1193 O O . LEU A 1 149 ? 12.579 -6.074 10.229 1.00 98.44 149 LEU A O 1
ATOM 1197 N N . GLN A 1 150 ? 13.002 -4.390 8.818 1.00 97.75 150 GLN A N 1
ATOM 1198 C CA . GLN A 1 150 ? 14.388 -4.202 9.270 1.00 97.75 150 GLN A CA 1
ATOM 1199 C C . GLN A 1 150 ? 14.458 -3.892 10.770 1.00 97.75 150 GLN A C 1
ATOM 1201 O O . GLN A 1 150 ? 15.358 -4.362 11.464 1.00 97.75 150 GLN A O 1
ATOM 1206 N N . LYS A 1 151 ? 13.500 -3.110 11.284 1.00 97.50 151 LYS A N 1
ATOM 1207 C CA . LYS A 1 151 ? 13.414 -2.774 12.711 1.00 97.50 151 LYS A CA 1
ATOM 1208 C C . LYS A 1 151 ? 12.773 -3.897 13.526 1.00 97.50 151 LYS A C 1
ATOM 1210 O O . LYS A 1 151 ? 13.129 -4.064 14.692 1.00 97.50 151 LYS A O 1
ATOM 1215 N N . GLN A 1 152 ? 11.783 -4.596 12.965 1.00 97.81 152 GLN A N 1
ATOM 1216 C CA . GLN A 1 152 ? 10.933 -5.568 13.667 1.00 97.81 152 GLN A CA 1
ATOM 1217 C C . GLN A 1 152 ? 10.624 -6.798 12.785 1.00 97.81 152 GLN A C 1
ATOM 1219 O O . GLN A 1 152 ? 9.493 -6.954 12.316 1.00 97.81 152 GLN A O 1
ATOM 1224 N N . PRO A 1 153 ? 11.597 -7.712 12.582 1.00 97.44 153 PRO A N 1
ATOM 1225 C CA . PRO A 1 153 ? 11.449 -8.837 11.647 1.00 97.44 153 PRO A CA 1
ATOM 1226 C C . PRO A 1 153 ? 10.320 -9.813 12.007 1.00 97.44 153 PRO A C 1
ATOM 1228 O O . PRO A 1 153 ? 9.697 -10.411 11.129 1.00 97.44 153 PRO A O 1
ATOM 1231 N N . SER A 1 154 ? 10.016 -9.950 13.303 1.00 97.00 154 SER A N 1
ATOM 1232 C CA . SER A 1 154 ? 9.006 -10.880 13.824 1.00 97.00 154 SER A CA 1
ATOM 1233 C C . SER A 1 154 ? 7.570 -10.544 13.415 1.00 97.00 154 SER A C 1
ATOM 1235 O O . SER A 1 154 ? 6.688 -11.385 13.580 1.00 97.00 154 SER A O 1
ATOM 1237 N N . LEU A 1 155 ? 7.313 -9.354 12.860 1.00 96.94 155 LEU A N 1
ATOM 1238 C CA . LEU A 1 155 ? 5.989 -8.994 12.344 1.00 96.94 155 LEU A CA 1
ATOM 1239 C C . LEU A 1 155 ? 5.556 -9.857 11.150 1.00 96.94 155 LEU A C 1
ATOM 1241 O O . LEU A 1 155 ? 4.363 -9.992 10.902 1.00 96.94 155 LEU A O 1
ATOM 1245 N N . SER A 1 156 ? 6.502 -10.471 10.435 1.00 96.94 156 SER A N 1
ATOM 1246 C CA . SER A 1 156 ? 6.220 -11.371 9.307 1.00 96.94 156 SER A CA 1
ATOM 1247 C C . SER A 1 156 ? 5.525 -12.683 9.711 1.00 96.94 156 SER A C 1
ATOM 1249 O O . SER A 1 156 ? 4.800 -13.271 8.907 1.00 96.94 156 SER A O 1
ATOM 1251 N N . LEU A 1 157 ? 5.659 -13.103 10.976 1.00 96.44 157 LEU A N 1
ATOM 1252 C CA . LEU A 1 157 ? 5.264 -14.433 11.462 1.00 96.44 157 LEU A CA 1
ATOM 1253 C C . LEU A 1 157 ? 3.753 -14.715 11.439 1.00 96.44 157 LEU A C 1
ATOM 1255 O O . LEU A 1 157 ? 3.350 -15.862 11.615 1.00 96.44 157 LEU A O 1
ATOM 1259 N N . TYR A 1 158 ? 2.911 -13.700 11.236 1.00 97.19 158 TYR A N 1
ATOM 1260 C CA . TYR A 1 158 ? 1.449 -13.849 11.151 1.00 97.19 158 TYR A CA 1
ATOM 1261 C C . TYR A 1 158 ? 0.860 -13.204 9.893 1.00 97.19 158 TYR A C 1
ATOM 1263 O O . TYR A 1 158 ? -0.334 -12.899 9.836 1.00 97.19 158 TYR A O 1
ATOM 1271 N N . ILE A 1 159 ? 1.700 -12.995 8.877 1.00 98.38 159 ILE A N 1
ATOM 1272 C CA . ILE A 1 159 ? 1.333 -12.296 7.650 1.00 98.38 159 ILE A CA 1
ATOM 1273 C C . ILE A 1 159 ? 1.557 -13.192 6.436 1.00 98.38 159 ILE A C 1
ATOM 1275 O O . ILE A 1 159 ? 2.627 -13.771 6.246 1.00 98.38 159 ILE A O 1
ATOM 1279 N N . ARG A 1 160 ? 0.531 -13.274 5.586 1.00 98.56 160 ARG A N 1
ATOM 1280 C CA . ARG A 1 160 ? 0.638 -13.820 4.230 1.00 98.56 160 ARG A CA 1
ATOM 1281 C C . ARG A 1 160 ? 0.895 -12.679 3.261 1.00 98.56 160 ARG A C 1
ATOM 1283 O O . ARG A 1 160 ? 0.083 -11.760 3.203 1.00 98.56 160 ARG A O 1
ATOM 1290 N N . VAL A 1 161 ? 1.973 -12.750 2.494 1.00 98.50 161 VAL A N 1
ATOM 1291 C CA . VAL A 1 161 ? 2.305 -11.730 1.494 1.00 98.50 161 VAL A CA 1
ATOM 1292 C C . VAL A 1 161 ? 1.882 -12.185 0.108 1.00 98.50 161 VAL A C 1
ATOM 1294 O O . VAL A 1 161 ? 2.143 -13.318 -0.300 1.00 98.50 161 VAL A O 1
ATOM 1297 N N . PHE A 1 162 ? 1.253 -11.266 -0.612 1.00 98.50 162 PHE A N 1
ATOM 1298 C CA . PHE A 1 162 ? 0.937 -11.367 -2.026 1.00 98.50 162 PHE A CA 1
ATOM 1299 C C . PHE A 1 162 ? 1.588 -10.167 -2.707 1.00 98.50 162 PHE A C 1
ATOM 1301 O O . PHE A 1 162 ? 1.115 -9.041 -2.575 1.00 98.50 162 PHE A O 1
ATOM 1308 N N . ALA A 1 163 ? 2.716 -10.418 -3.359 1.00 98.06 163 ALA A N 1
ATOM 1309 C CA . ALA A 1 163 ? 3.579 -9.402 -3.936 1.00 98.06 163 ALA A CA 1
ATOM 1310 C C . ALA A 1 163 ? 3.431 -9.389 -5.457 1.00 98.06 163 ALA A C 1
ATOM 1312 O O . ALA A 1 163 ? 3.602 -10.429 -6.096 1.00 98.06 163 ALA A O 1
ATOM 1313 N N . MET A 1 164 ? 3.163 -8.226 -6.040 1.00 96.94 164 MET A N 1
ATOM 1314 C CA . MET A 1 164 ? 3.487 -7.961 -7.434 1.00 96.94 164 MET A CA 1
ATOM 1315 C C . MET A 1 164 ? 4.908 -7.392 -7.459 1.00 96.94 164 MET A C 1
ATOM 1317 O O . MET A 1 164 ? 5.144 -6.248 -7.060 1.00 96.94 164 MET A O 1
ATOM 1321 N N . ALA A 1 165 ? 5.859 -8.226 -7.875 1.00 96.50 165 ALA A N 1
ATOM 1322 C CA . ALA A 1 165 ? 7.262 -7.856 -7.954 1.00 96.50 165 ALA A CA 1
ATOM 1323 C C . ALA A 1 165 ? 8.049 -8.853 -8.810 1.00 96.50 165 ALA A C 1
ATOM 1325 O O . ALA A 1 165 ? 7.758 -10.052 -8.846 1.00 96.50 165 ALA A O 1
ATOM 1326 N N . GLY A 1 166 ? 9.127 -8.366 -9.410 1.00 97.06 166 GLY A N 1
ATOM 1327 C CA . GLY A 1 166 ? 10.128 -9.191 -10.065 1.00 97.06 166 GLY A CA 1
ATOM 1328 C C . GLY A 1 166 ? 9.793 -9.620 -11.493 1.00 97.06 166 GLY A C 1
ATOM 1329 O O . GLY A 1 166 ? 8.692 -9.481 -12.017 1.00 97.06 166 GLY A O 1
ATOM 1330 N N . SER A 1 167 ? 10.817 -10.163 -12.134 1.00 97.19 167 SER A N 1
ATOM 1331 C CA . SER A 1 167 ? 10.823 -10.609 -13.521 1.00 97.19 167 SER A CA 1
ATOM 1332 C C . SER A 1 167 ? 11.778 -11.796 -13.578 1.00 97.19 167 SER A C 1
ATOM 1334 O O . SER A 1 167 ? 12.982 -11.623 -13.390 1.00 97.19 167 SER A O 1
ATOM 1336 N N . LEU A 1 168 ? 11.238 -13.014 -13.691 1.00 96.00 168 LEU A N 1
ATOM 1337 C CA . LEU A 1 168 ? 12.016 -14.246 -13.506 1.00 96.00 168 LEU A CA 1
ATOM 1338 C C . LEU A 1 168 ? 12.492 -14.823 -14.838 1.00 96.00 168 LEU A C 1
ATOM 1340 O O . LEU A 1 168 ? 13.682 -15.085 -15.006 1.00 96.00 168 LEU A O 1
ATOM 1344 N N . TYR A 1 169 ? 11.570 -14.998 -15.784 1.00 96.12 169 TYR A N 1
ATOM 1345 C CA . TYR A 1 169 ? 11.838 -15.494 -17.134 1.00 96.12 169 TYR A CA 1
ATOM 1346 C C . TYR A 1 169 ? 11.425 -14.478 -18.204 1.00 96.12 169 TYR A C 1
ATOM 1348 O O . TYR A 1 169 ? 12.119 -14.351 -19.210 1.00 96.12 169 TYR A O 1
ATOM 1356 N N . ASN A 1 170 ? 10.349 -13.720 -17.972 1.00 94.50 170 ASN A N 1
ATOM 1357 C CA . ASN A 1 170 ? 9.851 -12.703 -18.903 1.00 94.50 170 ASN A CA 1
ATOM 1358 C C . ASN A 1 170 ? 10.008 -11.284 -18.351 1.00 94.50 170 ASN A C 1
ATOM 1360 O O . ASN A 1 170 ? 9.869 -11.061 -17.149 1.00 94.50 170 ASN A O 1
ATOM 1364 N N . GLY A 1 171 ? 10.250 -10.327 -19.242 1.00 95.00 171 GLY A N 1
ATOM 1365 C CA . GLY A 1 171 ? 10.295 -8.893 -18.964 1.00 95.00 171 GLY A CA 1
ATOM 1366 C C . GLY A 1 171 ? 9.026 -8.157 -19.397 1.00 95.00 171 GLY A C 1
ATOM 1367 O O . GLY A 1 171 ? 8.012 -8.772 -19.734 1.00 95.00 171 GLY A O 1
ATOM 1368 N N . TYR A 1 172 ? 9.109 -6.828 -19.413 1.00 93.56 172 TYR A N 1
ATOM 1369 C CA . TYR A 1 172 ? 8.029 -5.950 -19.872 1.00 93.56 172 TYR A CA 1
ATOM 1370 C C . TYR A 1 172 ? 7.673 -6.182 -21.346 1.00 93.56 172 TYR A C 1
ATOM 1372 O O . TYR A 1 172 ? 8.482 -6.704 -22.116 1.00 93.56 172 TYR A O 1
ATOM 1380 N N . GLU A 1 173 ? 6.456 -5.791 -21.734 1.00 90.00 173 GLU A N 1
ATOM 1381 C CA . GLU A 1 173 ? 5.985 -5.803 -23.128 1.00 90.00 173 GLU A CA 1
ATOM 1382 C C . GLU A 1 173 ? 6.109 -7.179 -23.816 1.00 90.00 173 GLU A C 1
ATOM 1384 O O . GLU A 1 173 ? 6.479 -7.288 -24.985 1.00 90.00 173 GLU A O 1
ATOM 1389 N N . ASN A 1 174 ? 5.799 -8.262 -23.092 1.00 86.44 174 ASN A N 1
ATOM 1390 C CA . ASN A 1 174 ? 5.964 -9.652 -23.550 1.00 86.44 174 ASN A CA 1
ATOM 1391 C C . ASN A 1 174 ? 7.407 -10.039 -23.936 1.00 86.44 174 ASN A C 1
ATOM 1393 O O . ASN A 1 174 ? 7.617 -11.002 -24.678 1.00 86.44 174 ASN A O 1
ATOM 1397 N N . SER A 1 175 ? 8.413 -9.323 -23.430 1.00 92.00 175 SER A N 1
ATOM 1398 C CA . SER A 1 175 ? 9.813 -9.702 -23.605 1.00 92.00 175 SER A CA 1
ATOM 1399 C C . SER A 1 175 ? 10.082 -11.077 -22.992 1.00 92.00 175 SER A C 1
ATOM 1401 O O . SER A 1 175 ? 9.751 -11.331 -21.837 1.00 92.00 175 SER A O 1
ATOM 1403 N N . SER A 1 176 ? 10.769 -11.951 -23.728 1.00 94.19 176 SER A N 1
ATOM 1404 C CA . SER A 1 176 ? 11.253 -13.244 -23.220 1.00 94.19 176 SER A CA 1
ATOM 1405 C C . SER A 1 176 ? 12.580 -13.134 -22.455 1.00 94.19 176 SER A C 1
ATOM 1407 O O . SER A 1 176 ? 13.268 -14.135 -22.265 1.00 94.19 176 SER A O 1
ATOM 1409 N N . THR A 1 177 ? 13.014 -11.913 -22.132 1.00 95.94 177 THR A N 1
ATOM 1410 C CA . THR A 1 177 ? 14.229 -11.640 -21.359 1.00 95.94 177 THR A CA 1
ATOM 1411 C C . THR A 1 177 ? 13.843 -10.908 -20.080 1.00 95.94 177 THR A C 1
ATOM 1413 O O . THR A 1 177 ? 13.168 -9.876 -20.179 1.00 95.94 177 THR A O 1
ATOM 1416 N N . PRO A 1 178 ? 14.289 -11.380 -18.902 1.00 96.88 178 PRO A N 1
ATOM 1417 C CA . PRO A 1 178 ? 14.016 -10.706 -17.646 1.00 96.88 178 PRO A CA 1
ATOM 1418 C C . PRO A 1 178 ? 14.477 -9.251 -17.653 1.00 96.88 178 PRO A C 1
ATOM 1420 O O . PRO A 1 178 ? 15.521 -8.904 -18.208 1.00 96.88 178 PRO A O 1
ATOM 1423 N N . SER A 1 179 ? 13.681 -8.399 -17.025 1.00 96.00 179 SER A N 1
ATOM 1424 C CA . SER A 1 179 ? 13.950 -6.980 -16.842 1.00 96.00 179 SER A CA 1
ATOM 1425 C C . SER A 1 179 ? 14.264 -6.697 -15.383 1.00 96.00 179 SER A C 1
ATOM 1427 O O . SER A 1 179 ? 13.964 -7.484 -14.487 1.00 96.00 179 SER A O 1
ATOM 1429 N N . LYS A 1 180 ? 14.851 -5.534 -15.131 1.00 96.94 180 LYS A N 1
ATOM 1430 C CA . LYS A 1 180 ? 14.807 -4.980 -13.789 1.00 96.94 180 LYS A CA 1
ATOM 1431 C C . LYS A 1 180 ? 13.387 -4.472 -13.563 1.00 96.94 180 LYS A C 1
ATOM 1433 O O . LYS A 1 180 ? 12.974 -3.491 -14.169 1.00 96.94 180 LYS A O 1
ATOM 1438 N N . GLU A 1 181 ? 12.610 -5.242 -12.818 1.00 96.69 181 GLU A N 1
ATOM 1439 C CA . GLU A 1 181 ? 11.222 -4.902 -12.526 1.00 96.69 181 GLU A CA 1
ATOM 1440 C C . GLU A 1 181 ? 11.178 -3.719 -11.549 1.00 96.69 181 GLU A C 1
ATOM 1442 O O . GLU A 1 181 ? 11.994 -3.639 -10.630 1.00 96.69 181 GLU A O 1
ATOM 1447 N N . TYR A 1 182 ? 10.256 -2.792 -11.793 1.00 95.44 182 TYR A N 1
ATOM 1448 C CA . TYR A 1 182 ? 10.166 -1.487 -11.148 1.00 95.44 182 TYR A CA 1
ATOM 1449 C C . TYR A 1 182 ? 10.050 -1.566 -9.619 1.00 95.44 182 TYR A C 1
ATOM 1451 O O . TYR A 1 182 ? 10.861 -0.946 -8.928 1.00 95.44 182 TYR A O 1
ATOM 1459 N N . ASN A 1 183 ? 9.119 -2.358 -9.076 1.00 96.75 183 ASN A N 1
ATOM 1460 C CA . ASN A 1 183 ? 8.901 -2.492 -7.633 1.00 96.75 183 ASN A CA 1
ATOM 1461 C C . ASN A 1 183 ? 10.133 -3.043 -6.900 1.00 96.75 183 ASN A C 1
ATOM 1463 O O . ASN A 1 183 ? 10.372 -2.690 -5.742 1.00 96.75 183 ASN A O 1
ATOM 1467 N N . VAL A 1 184 ? 10.938 -3.873 -7.571 1.00 98.06 184 VAL A N 1
ATOM 1468 C CA . VAL A 1 184 ? 12.217 -4.374 -7.045 1.00 98.06 184 VAL A CA 1
ATOM 1469 C C . VAL A 1 184 ? 13.366 -3.379 -7.242 1.00 98.06 184 VAL A C 1
ATOM 1471 O O . VAL A 1 184 ? 14.137 -3.160 -6.307 1.00 98.06 184 VAL A O 1
ATOM 1474 N N . GLU A 1 185 ? 13.530 -2.799 -8.435 1.00 97.50 185 GLU A N 1
ATOM 1475 C CA . GLU A 1 185 ? 14.654 -1.898 -8.748 1.00 97.50 185 GLU A CA 1
ATOM 1476 C C . GLU A 1 185 ? 14.566 -0.576 -7.982 1.00 97.50 185 GLU A C 1
ATOM 1478 O O . GLU A 1 185 ? 15.606 -0.035 -7.600 1.00 97.50 185 GLU A O 1
ATOM 1483 N N . TYR A 1 186 ? 13.352 -0.081 -7.719 1.00 96.62 186 TYR A N 1
ATOM 1484 C CA . TYR A 1 186 ? 13.140 1.192 -7.034 1.00 96.62 186 TYR A CA 1
ATOM 1485 C C . TYR A 1 186 ? 13.787 1.217 -5.639 1.00 96.62 186 TYR A C 1
ATOM 1487 O O . TYR A 1 186 ? 14.418 2.205 -5.263 1.00 96.62 186 TYR A O 1
ATOM 1495 N N . ASP A 1 187 ? 13.679 0.119 -4.881 1.00 97.12 187 ASP A N 1
ATOM 1496 C CA . ASP A 1 187 ? 14.308 -0.027 -3.566 1.00 97.12 187 ASP A CA 1
ATOM 1497 C C . ASP A 1 187 ? 14.763 -1.473 -3.320 1.00 97.12 187 ASP A C 1
ATOM 1499 O O . ASP A 1 187 ? 14.105 -2.279 -2.654 1.00 97.12 187 ASP A O 1
ATOM 1503 N N . ILE A 1 188 ? 15.944 -1.786 -3.855 1.00 98.31 188 ILE A N 1
ATOM 1504 C CA . ILE A 1 188 ? 16.543 -3.125 -3.805 1.00 98.31 188 ILE A CA 1
ATOM 1505 C C . ILE A 1 188 ? 16.712 -3.621 -2.362 1.00 98.31 188 ILE A C 1
ATOM 1507 O O . ILE A 1 188 ? 16.501 -4.803 -2.094 1.00 98.31 188 ILE A O 1
ATOM 1511 N N . GLN A 1 189 ? 17.091 -2.752 -1.420 1.00 98.38 189 GLN A N 1
ATOM 1512 C CA . GLN A 1 189 ? 17.353 -3.168 -0.040 1.00 98.38 189 GLN A CA 1
ATOM 1513 C C . GLN A 1 189 ? 16.054 -3.551 0.680 1.00 98.38 189 GLN A C 1
ATOM 1515 O O . GLN A 1 189 ? 15.999 -4.558 1.399 1.00 98.38 189 GLN A O 1
ATOM 1520 N N . SER A 1 190 ? 14.994 -2.771 0.479 1.00 98.44 190 SER A N 1
ATOM 1521 C CA . SER A 1 190 ? 13.680 -3.086 1.033 1.00 98.44 190 SER A CA 1
ATOM 1522 C C . SER A 1 190 ? 13.065 -4.314 0.366 1.00 98.44 190 SER A C 1
ATOM 1524 O O . SER A 1 190 ? 12.542 -5.181 1.068 1.00 98.44 190 SER A O 1
ATOM 1526 N N . ALA A 1 191 ? 13.221 -4.467 -0.953 1.00 98.44 191 ALA A N 1
ATOM 1527 C CA . ALA A 1 191 ? 12.806 -5.671 -1.670 1.00 98.44 191 ALA A CA 1
ATOM 1528 C C . ALA A 1 191 ? 13.530 -6.922 -1.143 1.00 98.44 191 ALA A C 1
ATOM 1530 O O . ALA A 1 191 ? 12.887 -7.926 -0.846 1.00 98.44 191 ALA A O 1
ATOM 1531 N N . GLN A 1 192 ? 14.851 -6.858 -0.939 1.00 98.62 192 GLN A N 1
ATOM 1532 C CA . GLN A 1 192 ? 15.621 -7.944 -0.320 1.00 98.62 192 GLN A CA 1
ATOM 1533 C C . GLN A 1 192 ? 15.092 -8.292 1.072 1.00 98.62 192 GLN A C 1
ATOM 1535 O O . GLN A 1 192 ? 14.896 -9.468 1.36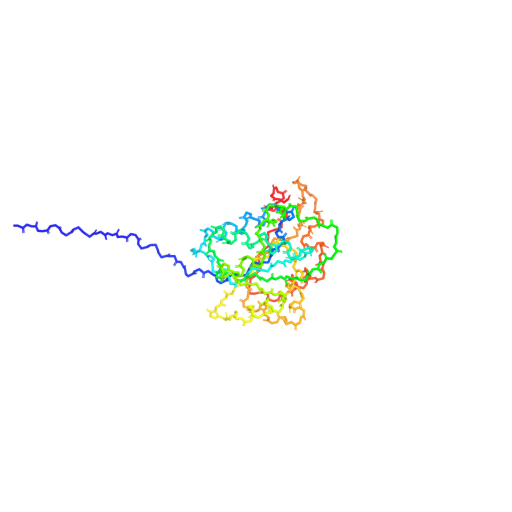2 1.00 98.62 192 GLN A O 1
ATOM 1540 N N . THR A 1 193 ? 14.811 -7.279 1.899 1.00 98.69 193 THR A N 1
ATOM 1541 C CA . THR A 1 193 ? 14.235 -7.476 3.238 1.00 98.69 193 THR A CA 1
ATOM 1542 C C . THR A 1 193 ? 12.895 -8.210 3.152 1.00 98.69 193 THR A C 1
ATOM 1544 O O . THR A 1 193 ? 12.668 -9.166 3.893 1.00 98.69 193 THR A O 1
ATOM 1547 N N . MET A 1 194 ? 12.012 -7.791 2.239 1.00 98.38 194 MET A N 1
ATOM 1548 C CA . MET A 1 194 ? 10.729 -8.453 2.014 1.00 98.38 194 MET A CA 1
ATOM 1549 C C . MET A 1 194 ? 10.935 -9.907 1.575 1.00 98.38 194 MET A C 1
ATOM 1551 O O . MET A 1 194 ? 10.382 -10.803 2.202 1.00 98.38 194 MET A O 1
ATOM 1555 N N . PHE A 1 195 ? 11.749 -10.174 0.551 1.00 98.31 195 PHE A N 1
ATOM 1556 C CA . PHE A 1 195 ? 11.955 -11.536 0.044 1.00 98.31 195 PHE A CA 1
ATOM 1557 C C . PHE A 1 195 ? 12.622 -12.478 1.054 1.00 98.31 195 PHE A C 1
ATOM 1559 O O . PHE A 1 195 ? 12.364 -13.678 1.012 1.00 98.31 195 PHE A O 1
ATOM 1566 N N . SER A 1 196 ? 13.465 -11.966 1.955 1.00 97.69 196 SER A N 1
ATOM 1567 C CA . SER A 1 196 ? 14.183 -12.782 2.942 1.00 97.69 196 SER A CA 1
ATOM 1568 C C . SER A 1 196 ? 13.464 -12.937 4.287 1.00 97.69 196 SER A C 1
ATOM 1570 O O . SER A 1 196 ? 14.049 -13.503 5.205 1.00 97.69 196 SER A O 1
ATOM 1572 N N . SER A 1 197 ? 12.262 -12.379 4.451 1.00 98.31 197 SER A N 1
ATOM 1573 C CA . SER A 1 197 ? 11.514 -12.442 5.715 1.00 98.31 197 SER A CA 1
ATOM 1574 C C . SER A 1 197 ? 10.763 -13.770 5.893 1.00 98.31 197 SER A C 1
ATOM 1576 O O . SER A 1 197 ? 10.376 -14.418 4.921 1.00 98.31 197 SER A O 1
ATOM 1578 N N . ASP A 1 198 ? 10.518 -14.155 7.148 1.00 96.44 198 ASP A N 1
ATOM 1579 C CA . ASP A 1 198 ? 9.906 -15.438 7.530 1.00 96.44 198 ASP A CA 1
ATOM 1580 C C . ASP A 1 198 ? 8.369 -15.405 7.452 1.00 96.44 198 ASP A C 1
ATOM 1582 O O . ASP A 1 198 ? 7.650 -15.509 8.450 1.00 96.44 198 ASP A O 1
ATOM 1586 N N . TRP A 1 199 ? 7.844 -15.245 6.240 1.00 98.00 199 TRP A N 1
ATOM 1587 C CA . TRP A 1 199 ? 6.403 -15.236 5.995 1.00 98.00 199 TRP A CA 1
ATOM 1588 C C . TRP A 1 199 ? 5.763 -16.601 6.235 1.00 98.00 199 TRP A C 1
ATOM 1590 O O . TRP A 1 199 ? 6.275 -17.631 5.796 1.00 98.00 199 TRP A O 1
ATOM 1600 N N . ILE A 1 200 ? 4.552 -16.615 6.797 1.00 96.56 200 ILE A N 1
ATOM 1601 C CA . ILE A 1 200 ? 3.748 -17.852 6.848 1.00 96.56 200 ILE A CA 1
ATOM 1602 C C . ILE A 1 200 ? 3.289 -18.312 5.461 1.00 96.56 200 ILE A C 1
ATOM 1604 O O . ILE A 1 200 ? 2.972 -19.483 5.257 1.00 96.56 200 ILE A O 1
ATOM 1608 N N . HIS A 1 201 ? 3.204 -17.379 4.515 1.00 97.88 201 HIS A N 1
ATOM 1609 C CA . HIS A 1 201 ? 2.952 -17.644 3.110 1.00 97.88 201 HIS A CA 1
ATOM 1610 C C . HIS A 1 201 ? 3.475 -16.477 2.279 1.00 97.88 201 HIS A C 1
ATOM 1612 O O . HIS A 1 201 ? 3.253 -15.321 2.638 1.00 97.88 201 HIS A O 1
ATOM 1618 N N . PHE A 1 202 ? 4.100 -16.790 1.150 1.00 97.88 202 PHE A N 1
ATOM 1619 C CA . PHE A 1 202 ? 4.560 -15.806 0.185 1.00 97.88 202 PHE A CA 1
ATOM 1620 C C . PHE A 1 202 ? 4.131 -16.238 -1.215 1.00 97.88 202 PHE A C 1
ATOM 1622 O O . PHE A 1 202 ? 4.468 -17.337 -1.659 1.00 97.88 202 PHE A O 1
ATOM 1629 N N . SER A 1 203 ? 3.389 -15.373 -1.899 1.00 97.62 203 SER A N 1
ATOM 1630 C CA . SER A 1 203 ? 2.992 -15.544 -3.293 1.00 97.62 203 SER A CA 1
ATOM 1631 C C . SER A 1 203 ? 3.504 -14.369 -4.109 1.00 97.62 203 SER A C 1
ATOM 1633 O O . SER A 1 203 ? 3.335 -13.218 -3.711 1.00 97.62 203 SER A O 1
ATOM 1635 N N . LEU A 1 204 ? 4.080 -14.668 -5.271 1.00 96.88 204 LEU A N 1
ATOM 1636 C CA . LEU A 1 204 ? 4.648 -13.682 -6.183 1.00 96.88 204 LEU A CA 1
ATOM 1637 C C . LEU A 1 204 ? 3.867 -13.665 -7.499 1.00 96.88 204 LEU A C 1
ATOM 1639 O O . LEU A 1 204 ? 3.617 -14.721 -8.082 1.00 96.88 204 LEU A O 1
ATOM 1643 N N . ALA A 1 205 ? 3.530 -12.473 -7.974 1.00 96.81 205 ALA A N 1
ATOM 1644 C CA . ALA A 1 205 ? 3.023 -12.198 -9.310 1.00 96.81 205 ALA A CA 1
ATOM 1645 C C . ALA A 1 205 ? 4.073 -11.368 -10.075 1.00 96.81 205 ALA A C 1
ATOM 1647 O O . ALA A 1 205 ? 4.005 -10.141 -10.053 1.00 96.81 205 ALA A O 1
ATOM 1648 N N . PRO A 1 206 ? 5.086 -12.010 -10.683 1.00 96.81 206 PRO A N 1
ATOM 1649 C CA . PRO A 1 206 ? 6.115 -11.313 -11.451 1.00 96.81 206 PRO A CA 1
ATOM 1650 C C . PRO A 1 206 ? 5.626 -10.971 -12.868 1.00 96.81 206 PRO A C 1
ATOM 1652 O O . PRO A 1 206 ? 4.568 -11.438 -13.299 1.00 96.81 206 PRO A O 1
ATOM 1655 N N . LEU A 1 207 ? 6.442 -10.241 -13.639 1.00 96.56 207 LEU A N 1
ATOM 1656 C CA . LEU A 1 207 ? 6.182 -9.933 -15.058 1.00 96.56 207 LEU A CA 1
ATOM 1657 C C . LEU A 1 207 ? 5.867 -11.172 -15.906 1.00 96.56 207 LEU A C 1
ATOM 1659 O O . LEU A 1 207 ? 5.148 -11.076 -16.897 1.00 96.56 207 LEU A O 1
ATOM 1663 N N . ASP A 1 208 ? 6.311 -12.358 -15.490 1.00 94.75 208 ASP A N 1
ATOM 1664 C CA . ASP A 1 208 ? 5.949 -13.634 -16.106 1.00 94.75 208 ASP A CA 1
ATOM 1665 C C . ASP A 1 208 ? 4.437 -13.862 -16.247 1.00 94.75 208 ASP A C 1
ATOM 1667 O O . ASP A 1 208 ? 4.029 -14.581 -17.159 1.00 94.75 208 ASP A O 1
ATOM 1671 N N . CYS A 1 209 ? 3.612 -13.247 -15.391 1.00 93.38 209 CYS A N 1
ATOM 1672 C CA . CYS A 1 209 ? 2.153 -13.300 -15.480 1.00 93.38 209 CYS A CA 1
ATOM 1673 C C . CYS A 1 209 ? 1.459 -11.932 -15.592 1.00 93.38 209 CYS A C 1
ATOM 1675 O O . CYS A 1 209 ? 0.241 -11.906 -15.775 1.00 93.38 209 CYS A O 1
ATOM 1677 N N . THR A 1 210 ? 2.193 -10.817 -15.512 1.00 92.75 210 THR A N 1
ATOM 1678 C CA . THR A 1 210 ? 1.619 -9.456 -15.468 1.00 92.75 210 THR A CA 1
ATOM 1679 C C . THR A 1 210 ? 2.110 -8.509 -16.568 1.00 92.75 210 THR A C 1
ATOM 1681 O O . THR A 1 210 ? 1.580 -7.406 -16.670 1.00 92.75 210 THR A O 1
ATOM 1684 N N . ASN A 1 211 ? 3.061 -8.917 -17.420 1.00 82.81 211 ASN A N 1
ATOM 1685 C CA . ASN A 1 211 ? 3.746 -8.068 -18.420 1.00 82.81 211 ASN A CA 1
ATOM 1686 C C . ASN A 1 211 ? 2.870 -7.289 -19.428 1.00 82.81 211 ASN A C 1
ATOM 1688 O O . ASN A 1 211 ? 3.412 -6.510 -20.211 1.00 82.81 211 ASN A O 1
ATOM 1692 N N . PHE A 1 212 ? 1.557 -7.521 -19.461 1.00 74.69 212 PHE A N 1
ATOM 1693 C CA . PHE A 1 212 ? 0.597 -6.854 -20.342 1.00 74.69 212 PHE A CA 1
ATOM 1694 C C . PHE A 1 212 ? -0.281 -5.818 -19.618 1.00 74.69 212 PHE A C 1
ATOM 1696 O O . PHE A 1 212 ? -1.053 -5.125 -20.278 1.00 74.69 212 PHE A O 1
ATOM 1703 N N . MET A 1 213 ? -0.197 -5.736 -18.284 1.00 68.38 213 MET A N 1
ATOM 1704 C CA . MET A 1 213 ? -1.021 -4.859 -17.435 1.00 68.38 213 MET A CA 1
ATOM 1705 C C . MET A 1 213 ? -0.218 -3.764 -16.723 1.00 68.38 213 MET A C 1
ATOM 1707 O O . MET A 1 213 ? -0.829 -2.980 -16.002 1.00 68.38 213 MET A O 1
ATOM 1711 N N . GLN A 1 214 ? 1.104 -3.721 -16.915 1.00 63.66 214 GLN A N 1
ATOM 1712 C CA . GLN A 1 214 ? 2.023 -2.773 -16.276 1.00 63.66 214 GLN A CA 1
ATOM 1713 C C . GLN A 1 214 ? 2.653 -1.815 -17.272 1.00 63.66 214 GLN A C 1
ATOM 1715 O O . GLN A 1 214 ? 2.988 -2.286 -18.384 1.00 63.66 214 GLN A O 1
#